Protein AF-A0A257T9Y5-F1 (afdb_monomer_lite)

Foldseek 3Di:
DCQVQANFAADQQAQDHQLLQLLLVLLVVVVLPQPDDWDQLVSSLCSSCVAANVDHSVVNSLSLLLLCDLQQFVHRQKPKDAASAALLRGHGDPSRGITIGTDPQSCQQQPCVVVPQFDWDAGPVSPDIGTPGTNRPFSRCQQGHHWGDGVPDIAGHAHFDRQLVVVLVVVCVVPVPDDVVNSCVSTVAHDGSQGFDWDDRPQRSCCSVPVDGDIDGHFDWDWDADPPRDIDIWGQGHDRPDNQNVVQVVVVVCVVVVVDPDDPDDDFPADPVRSGTD

pLDDT: mean 96.1, std 4.51, range [61.78, 98.81]

Structure (mmCIF, N/CA/C/O backbone):
data_AF-A0A257T9Y5-F1
#
_entry.id   AF-A0A257T9Y5-F1
#
loop_
_atom_site.group_PDB
_atom_site.id
_atom_site.type_symbol
_atom_site.label_atom_id
_atom_site.label_alt_id
_atom_site.label_comp_id
_atom_site.label_asym_id
_atom_site.label_entity_id
_atom_site.label_seq_id
_atom_site.pdbx_PDB_ins_code
_atom_site.Cartn_x
_atom_site.Cartn_y
_atom_site.Cartn_z
_atom_site.occupancy
_atom_site.B_iso_or_equiv
_atom_site.auth_seq_id
_atom_site.auth_comp_id
_atom_site.auth_asym_id
_atom_site.auth_atom_id
_atom_site.pdbx_PDB_model_num
ATOM 1 N N . MET A 1 1 ? -0.692 17.121 -18.975 1.00 61.78 1 MET A N 1
ATOM 2 C CA . MET A 1 1 ? -0.422 15.731 -19.411 1.00 61.78 1 MET A CA 1
ATOM 3 C C . MET A 1 1 ? 0.541 14.995 -18.468 1.00 61.78 1 MET A C 1
ATOM 5 O O . MET A 1 1 ? 0.145 13.967 -17.940 1.00 61.78 1 MET A O 1
ATOM 9 N N . SER A 1 2 ?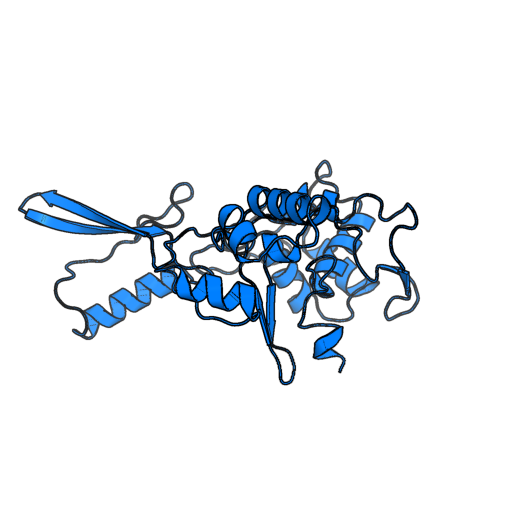 1.728 15.544 -18.158 1.00 72.88 2 SER A N 1
ATOM 10 C CA . SER A 1 2 ? 2.752 14.907 -17.290 1.00 72.88 2 SER A CA 1
ATOM 11 C C . SER A 1 2 ? 2.244 14.372 -15.934 1.00 72.88 2 SER A C 1
ATOM 13 O O . SER A 1 2 ? 2.574 13.254 -15.556 1.00 72.88 2 SER A O 1
ATOM 15 N N . VAL A 1 3 ? 1.380 15.104 -15.217 1.00 66.31 3 VAL A N 1
ATOM 16 C CA . VAL A 1 3 ? 0.854 14.638 -13.914 1.00 66.31 3 VAL A CA 1
ATOM 17 C C . VAL A 1 3 ? -0.019 13.381 -14.042 1.00 66.31 3 VAL A C 1
ATOM 19 O O . VAL A 1 3 ? 0.001 12.538 -13.149 1.00 66.31 3 VAL A O 1
ATOM 22 N N . ILE A 1 4 ? -0.768 13.248 -15.140 1.00 68.81 4 ILE A N 1
ATOM 23 C CA . ILE A 1 4 ?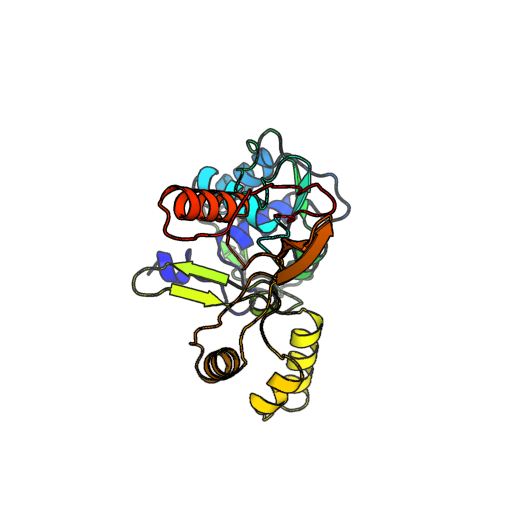 -1.684 12.123 -15.375 1.00 68.81 4 ILE A CA 1
ATOM 24 C C . ILE A 1 4 ? -0.879 10.858 -15.690 1.00 68.81 4 ILE A C 1
ATOM 26 O O . ILE A 1 4 ? -1.054 9.851 -15.016 1.00 68.81 4 ILE A O 1
ATOM 30 N N . VAL A 1 5 ? 0.033 10.937 -16.662 1.00 72.38 5 VAL A N 1
ATOM 31 C CA . VAL A 1 5 ? 0.747 9.766 -17.204 1.00 72.38 5 VAL A CA 1
ATOM 32 C C . VAL A 1 5 ? 1.977 9.392 -16.372 1.00 72.38 5 VAL A C 1
ATOM 34 O O . VAL A 1 5 ? 2.311 8.222 -16.249 1.00 72.38 5 VAL A O 1
ATOM 37 N N . SER A 1 6 ? 2.653 10.373 -15.771 1.00 76.56 6 SER A N 1
ATOM 38 C CA . SER A 1 6 ? 4.005 10.181 -15.224 1.00 76.56 6 SER A CA 1
ATOM 39 C C . SER A 1 6 ? 4.118 10.487 -13.728 1.00 76.56 6 SER A C 1
ATOM 41 O O . SER A 1 6 ? 5.228 10.632 -13.214 1.00 76.56 6 SER A O 1
ATOM 43 N N . ARG A 1 7 ? 2.998 10.600 -12.998 1.00 86.00 7 ARG A N 1
ATOM 44 C CA . ARG A 1 7 ? 3.046 10.873 -11.550 1.00 86.00 7 ARG A CA 1
ATOM 45 C C . ARG A 1 7 ? 1.908 10.257 -10.747 1.00 86.00 7 ARG A C 1
ATOM 47 O O . ARG A 1 7 ? 2.167 9.520 -9.802 1.00 86.00 7 ARG A O 1
ATOM 54 N N . ALA A 1 8 ? 0.666 10.637 -11.040 1.00 86.38 8 ALA A N 1
ATOM 55 C CA . ALA A 1 8 ? -0.428 10.475 -10.088 1.00 86.38 8 ALA A CA 1
ATOM 56 C C . ALA A 1 8 ? -1.164 9.136 -10.191 1.00 86.38 8 ALA A C 1
ATOM 58 O O . ALA A 1 8 ? -1.689 8.682 -9.171 1.00 86.38 8 ALA A O 1
ATOM 59 N N . LEU A 1 9 ? -1.205 8.523 -11.374 1.00 95.25 9 LEU A N 1
ATOM 60 C CA . LEU A 1 9 ? -1.959 7.300 -11.647 1.00 95.25 9 LEU A CA 1
ATOM 61 C C . LEU A 1 9 ? -1.019 6.087 -11.773 1.00 95.25 9 LEU A C 1
ATOM 63 O O . LEU A 1 9 ? 0.116 6.258 -12.223 1.00 95.25 9 LEU A O 1
ATOM 67 N N . PRO A 1 10 ? -1.449 4.893 -11.329 1.00 97.12 10 PRO A N 1
ATOM 68 C CA . PRO A 1 10 ? -0.704 3.655 -11.543 1.00 97.12 10 PRO A CA 1
ATOM 69 C C . PRO A 1 10 ? -0.817 3.184 -13.002 1.00 97.12 10 PRO A C 1
ATOM 71 O O . PRO A 1 10 ? -1.792 3.508 -13.682 1.00 97.12 10 PRO A O 1
ATOM 74 N N . ASP A 1 11 ? 0.142 2.377 -13.456 1.00 97.88 11 ASP A N 1
ATOM 75 C CA . ASP A 1 11 ? -0.018 1.577 -14.677 1.00 97.88 11 ASP A CA 1
ATOM 76 C C . ASP A 1 11 ? -0.887 0.344 -14.380 1.00 97.88 11 ASP A C 1
ATOM 78 O O . ASP A 1 11 ? -0.806 -0.229 -13.294 1.00 97.88 11 ASP A O 1
ATOM 82 N N . VAL A 1 12 ? -1.736 -0.067 -15.325 1.00 98.00 12 VAL A N 1
ATOM 83 C CA . VAL A 1 12 ? -2.646 -1.207 -15.131 1.00 98.00 12 VAL A CA 1
ATOM 84 C C . VAL A 1 12 ? -1.910 -2.544 -15.013 1.00 98.00 12 VAL A C 1
ATOM 86 O O . VAL A 1 12 ? -2.385 -3.445 -14.328 1.00 98.00 12 VAL A O 1
ATOM 89 N N . ARG A 1 13 ? -0.745 -2.656 -15.657 1.00 98.12 13 ARG A N 1
ATOM 90 C CA . ARG A 1 13 ? 0.009 -3.906 -15.805 1.00 98.12 13 ARG A CA 1
ATOM 91 C C . ARG A 1 13 ? 0.760 -4.291 -14.534 1.00 98.12 13 ARG A C 1
ATOM 93 O O . ARG A 1 13 ? 0.725 -5.449 -14.144 1.00 98.12 13 ARG A O 1
ATOM 100 N N . ASP A 1 14 ? 1.397 -3.323 -13.872 1.00 98.25 14 ASP A N 1
ATOM 101 C CA . ASP A 1 14 ? 2.161 -3.560 -12.636 1.00 98.25 14 ASP A CA 1
ATOM 102 C C . ASP A 1 14 ? 1.558 -2.900 -11.390 1.00 98.25 14 ASP A C 1
ATOM 104 O O . ASP A 1 14 ? 2.013 -3.137 -10.272 1.00 98.25 14 ASP A O 1
ATOM 108 N N . GLY A 1 15 ? 0.531 -2.062 -11.540 1.00 97.94 15 GLY A N 1
ATOM 109 C CA . GLY A 1 15 ? -0.111 -1.364 -10.431 1.00 97.94 15 GLY A CA 1
ATOM 110 C C . GLY A 1 15 ? 0.733 -0.272 -9.775 1.00 97.94 15 GLY A C 1
ATOM 111 O O . GLY A 1 15 ? 0.369 0.206 -8.699 1.00 97.94 15 GLY A O 1
ATOM 112 N N . LEU A 1 16 ? 1.851 0.141 -10.380 1.00 98.31 16 LEU A N 1
ATOM 113 C CA . LEU A 1 16 ? 2.785 1.094 -9.784 1.00 98.31 16 LEU A CA 1
ATOM 114 C C . LEU A 1 16 ? 2.716 2.469 -10.440 1.00 98.31 16 LEU A C 1
ATOM 116 O O . LEU A 1 16 ? 2.598 2.631 -11.657 1.00 98.31 16 LEU A O 1
ATOM 120 N N . LYS A 1 17 ? 2.879 3.495 -9.606 1.00 97.62 17 LYS A N 1
ATOM 121 C CA . LYS A 1 17 ? 3.232 4.842 -10.059 1.00 97.62 17 LYS A CA 1
ATOM 122 C C . LYS A 1 17 ? 4.732 4.923 -10.356 1.00 97.62 17 LYS A C 1
ATOM 124 O O . LYS A 1 17 ? 5.508 4.173 -9.756 1.00 97.62 17 LYS A O 1
ATOM 129 N N . PRO A 1 18 ? 5.188 5.903 -11.157 1.00 96.50 18 PRO A N 1
ATOM 130 C CA . PRO A 1 18 ? 6.606 6.029 -11.493 1.00 96.50 18 PRO A CA 1
ATOM 131 C C . PRO A 1 18 ? 7.544 6.142 -10.288 1.00 96.50 18 PRO A C 1
ATOM 133 O O . PRO A 1 18 ? 8.612 5.545 -10.306 1.00 96.50 18 PRO A O 1
ATOM 136 N N . SER A 1 19 ? 7.163 6.845 -9.213 1.00 96.69 19 SER A N 1
ATOM 137 C CA . SER A 1 19 ? 8.007 6.918 -8.009 1.00 96.69 19 SER A CA 1
ATOM 138 C C . SER A 1 19 ? 8.182 5.553 -7.338 1.00 96.69 19 SER A C 1
ATOM 140 O O . SER A 1 19 ? 9.293 5.207 -6.957 1.00 96.69 19 SER A O 1
ATOM 142 N N . GLN A 1 20 ? 7.115 4.757 -7.237 1.00 98.44 20 GLN A N 1
ATOM 143 C CA . GLN A 1 20 ? 7.158 3.423 -6.633 1.00 98.44 20 GLN A CA 1
ATOM 144 C C . GLN A 1 20 ? 8.005 2.466 -7.478 1.00 98.44 20 GLN A C 1
ATOM 146 O O . GLN A 1 20 ? 8.877 1.788 -6.940 1.00 98.44 20 GLN A O 1
ATOM 151 N N . ARG A 1 21 ? 7.803 2.469 -8.804 1.00 98.44 21 ARG A N 1
ATOM 152 C CA . ARG A 1 21 ? 8.585 1.657 -9.748 1.00 98.44 21 ARG A CA 1
ATOM 153 C C . ARG A 1 21 ? 10.074 1.973 -9.661 1.00 98.44 21 ARG A C 1
ATOM 155 O O . ARG A 1 21 ? 10.884 1.074 -9.479 1.00 98.44 21 ARG A O 1
ATOM 162 N N . ARG A 1 22 ? 10.431 3.257 -9.716 1.00 98.25 22 ARG A N 1
ATOM 163 C CA . ARG A 1 22 ? 11.828 3.714 -9.674 1.00 98.25 22 ARG A CA 1
ATOM 164 C C . ARG A 1 22 ? 12.524 3.405 -8.351 1.00 98.25 22 ARG A C 1
ATOM 166 O O . ARG A 1 22 ? 13.710 3.102 -8.369 1.00 98.25 22 ARG A O 1
ATOM 173 N N . ILE A 1 23 ? 11.800 3.426 -7.226 1.00 98.69 23 ILE A N 1
ATOM 174 C CA . ILE A 1 23 ? 12.339 2.961 -5.937 1.00 98.69 23 ILE A CA 1
ATOM 175 C C . ILE A 1 23 ? 12.734 1.485 -6.035 1.00 98.69 23 ILE A C 1
ATOM 177 O O . ILE A 1 23 ? 13.852 1.136 -5.669 1.00 98.69 23 ILE A O 1
ATOM 181 N N . LEU A 1 24 ? 11.858 0.620 -6.559 1.00 98.62 24 LEU A N 1
ATOM 182 C CA . LEU A 1 24 ? 12.166 -0.809 -6.698 1.00 98.62 24 LEU A CA 1
ATOM 183 C C . LEU A 1 24 ? 13.324 -1.062 -7.673 1.00 98.62 24 LEU A C 1
ATOM 185 O O . LEU A 1 24 ? 14.193 -1.877 -7.376 1.00 98.62 24 LEU A O 1
ATOM 189 N N . VAL A 1 25 ? 13.392 -0.318 -8.782 1.00 98.06 25 VAL A N 1
ATOM 190 C CA . VAL A 1 25 ? 14.512 -0.385 -9.738 1.00 98.06 25 VAL A CA 1
ATOM 191 C C . VAL A 1 25 ? 15.831 0.018 -9.073 1.00 98.06 25 VAL A C 1
ATOM 193 O O . VAL A 1 25 ? 16.796 -0.740 -9.130 1.00 98.06 25 VAL A O 1
ATOM 196 N N . ALA A 1 26 ? 15.867 1.144 -8.354 1.00 98.19 26 ALA A N 1
ATOM 197 C CA . ALA A 1 26 ? 17.061 1.571 -7.624 1.00 98.19 26 ALA A CA 1
ATOM 198 C C . ALA A 1 26 ? 17.494 0.539 -6.569 1.00 98.19 26 ALA A C 1
ATOM 200 O O . ALA A 1 26 ? 18.681 0.264 -6.403 1.00 98.19 26 ALA A O 1
ATOM 201 N N . MET A 1 27 ? 16.537 -0.070 -5.865 1.00 98.56 27 MET A N 1
ATOM 202 C CA . MET A 1 27 ? 16.823 -1.128 -4.892 1.00 98.56 27 MET A CA 1
ATOM 203 C C . MET A 1 27 ? 17.347 -2.409 -5.549 1.00 98.56 27 MET A C 1
ATOM 205 O O . MET A 1 27 ? 18.211 -3.075 -4.975 1.00 98.56 27 MET A O 1
ATOM 209 N N . ASN A 1 28 ? 16.864 -2.741 -6.744 1.00 97.12 28 ASN A N 1
ATOM 210 C CA . ASN A 1 28 ? 17.355 -3.861 -7.535 1.00 97.12 28 ASN A CA 1
ATOM 211 C C . ASN A 1 28 ? 18.795 -3.635 -8.020 1.00 97.12 28 ASN A C 1
ATOM 213 O O . ASN A 1 28 ? 19.619 -4.537 -7.888 1.00 97.12 28 ASN A O 1
ATOM 217 N N . ASP A 1 29 ? 19.140 -2.431 -8.480 1.00 96.56 29 ASP A N 1
ATOM 218 C CA . ASP A 1 29 ? 20.522 -2.096 -8.868 1.00 96.56 29 ASP A CA 1
ATOM 219 C C . ASP A 1 29 ? 21.493 -2.140 -7.687 1.00 96.56 29 ASP A C 1
ATOM 221 O O . ASP A 1 29 ? 22.662 -2.498 -7.828 1.00 96.56 29 ASP A O 1
ATOM 225 N N . LEU A 1 30 ? 20.991 -1.810 -6.496 1.00 97.62 30 LEU A N 1
ATOM 226 C CA . LEU A 1 30 ? 21.708 -1.949 -5.233 1.00 97.62 30 LEU A CA 1
ATOM 227 C C . LEU A 1 30 ? 21.787 -3.397 -4.726 1.00 97.62 30 LEU A C 1
ATOM 229 O O . LEU A 1 30 ? 22.356 -3.631 -3.660 1.00 97.62 30 LEU A O 1
ATOM 233 N N . ASN A 1 31 ? 21.245 -4.365 -5.470 1.00 97.44 31 ASN A N 1
ATOM 234 C CA . ASN A 1 31 ? 21.171 -5.781 -5.109 1.00 97.44 31 ASN A CA 1
ATOM 235 C C . ASN A 1 31 ? 20.493 -6.029 -3.748 1.00 97.44 31 ASN A C 1
ATOM 237 O O . ASN A 1 31 ? 20.840 -6.966 -3.027 1.00 97.44 31 ASN A O 1
ATOM 241 N N . LEU A 1 32 ? 19.495 -5.212 -3.39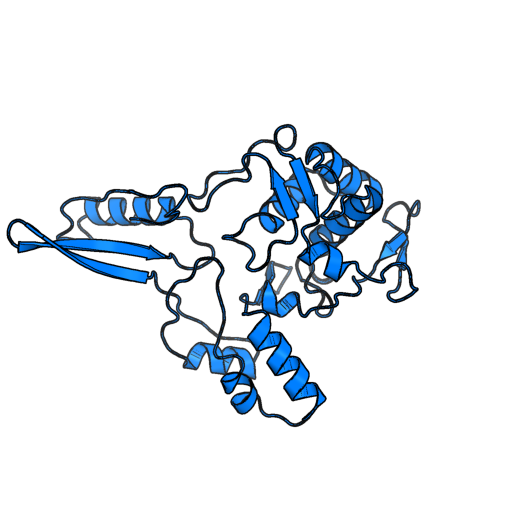3 1.00 98.06 32 LEU A N 1
ATOM 242 C CA . LEU A 1 32 ? 18.756 -5.307 -2.128 1.00 98.06 32 LEU A CA 1
ATOM 243 C C . LEU A 1 32 ? 17.655 -6.367 -2.189 1.00 98.06 32 LEU A C 1
ATOM 245 O O . LEU A 1 32 ? 16.487 -6.089 -1.912 1.00 98.06 32 LEU A O 1
ATOM 249 N N . THR A 1 33 ? 18.032 -7.582 -2.576 1.00 96.94 33 THR A N 1
ATOM 250 C CA . THR A 1 33 ? 17.141 -8.746 -2.615 1.00 96.94 33 THR A CA 1
ATOM 251 C C . THR A 1 33 ? 16.609 -9.088 -1.214 1.00 96.94 33 THR A C 1
ATOM 253 O O . THR A 1 33 ? 17.176 -8.644 -0.209 1.00 96.94 33 THR A O 1
ATOM 256 N N . PRO A 1 34 ? 15.562 -9.927 -1.097 1.00 97.62 34 PRO A N 1
ATOM 257 C CA . PRO A 1 34 ? 15.032 -10.336 0.207 1.00 97.62 34 PRO A CA 1
ATOM 258 C C . PRO A 1 34 ? 16.055 -11.027 1.121 1.00 97.62 34 PRO A C 1
ATOM 260 O O . PRO A 1 34 ? 15.875 -11.034 2.334 1.00 97.62 34 PRO A O 1
ATOM 263 N N . GLY A 1 35 ? 17.124 -11.606 0.562 1.00 95.44 35 GLY A N 1
ATOM 264 C CA . GLY A 1 35 ? 18.217 -12.216 1.326 1.00 95.44 35 GLY A CA 1
ATOM 265 C C . GLY A 1 35 ? 19.336 -11.245 1.719 1.00 95.44 35 GLY A C 1
ATOM 266 O O . GLY A 1 35 ? 20.114 -11.552 2.618 1.00 95.44 35 GLY A O 1
ATOM 267 N N . ALA A 1 36 ? 19.423 -10.073 1.084 1.00 97.50 36 ALA A N 1
ATOM 268 C CA . ALA A 1 36 ? 20.493 -9.104 1.314 1.00 97.50 36 ALA A CA 1
ATOM 269 C C . ALA A 1 36 ? 20.356 -8.386 2.666 1.00 97.50 36 ALA A C 1
ATOM 271 O O . ALA A 1 36 ? 19.273 -8.316 3.250 1.00 97.50 36 ALA A O 1
ATOM 272 N N . GLY A 1 37 ? 21.449 -7.803 3.162 1.00 98.12 37 GLY A N 1
ATOM 273 C CA . GLY A 1 37 ? 21.387 -6.881 4.297 1.00 98.12 37 GLY A CA 1
ATOM 274 C C . GLY A 1 37 ? 20.543 -5.649 3.960 1.00 98.12 37 GLY A C 1
ATOM 275 O O . GLY A 1 37 ? 20.554 -5.169 2.825 1.00 98.12 37 GLY A O 1
ATOM 276 N N . ARG A 1 38 ? 19.807 -5.121 4.943 1.00 98.38 38 ARG A N 1
ATOM 277 C CA . ARG A 1 38 ? 19.119 -3.836 4.776 1.00 98.38 38 ARG A CA 1
ATOM 278 C C . ARG A 1 38 ? 20.150 -2.713 4.699 1.00 98.38 38 ARG A C 1
ATOM 280 O O . ARG A 1 38 ? 21.193 -2.772 5.345 1.00 98.38 38 ARG A O 1
ATOM 287 N N . VAL A 1 39 ? 19.847 -1.678 3.925 1.00 98.50 39 VAL A N 1
ATOM 288 C CA . VAL A 1 39 ? 20.702 -0.489 3.803 1.00 98.50 39 VAL A CA 1
ATOM 289 C C . VAL A 1 39 ? 19.929 0.763 4.172 1.00 98.50 39 VAL A C 1
ATOM 291 O O . VAL A 1 39 ? 18.698 0.776 4.159 1.00 98.50 39 VAL A O 1
ATOM 294 N N . LYS A 1 40 ? 20.652 1.840 4.492 1.00 98.62 40 LYS A N 1
ATOM 295 C CA . LYS A 1 40 ? 20.051 3.118 4.886 1.00 98.62 40 LYS A CA 1
ATOM 296 C C . LYS A 1 40 ? 19.063 3.614 3.833 1.00 98.62 40 LYS A C 1
ATOM 298 O O . LYS A 1 40 ? 19.406 3.723 2.655 1.00 98.62 40 LYS A O 1
ATOM 303 N N . CYS A 1 41 ? 17.873 4.018 4.276 1.00 98.69 41 CYS A N 1
ATOM 304 C CA . CYS A 1 41 ? 16.861 4.608 3.399 1.00 98.69 41 CYS A CA 1
ATOM 305 C C . CYS A 1 41 ? 17.358 5.898 2.733 1.00 98.69 41 CYS A C 1
ATOM 307 O O . CYS A 1 41 ? 16.920 6.210 1.628 1.00 98.69 41 CYS A O 1
ATOM 309 N N . ALA A 1 42 ? 18.301 6.609 3.363 1.00 98.62 42 ALA A N 1
ATOM 310 C CA . ALA A 1 42 ? 19.009 7.737 2.758 1.00 98.62 42 ALA A CA 1
ATOM 311 C C . ALA A 1 42 ? 19.724 7.348 1.455 1.00 98.62 42 ALA A C 1
ATOM 313 O O . ALA A 1 42 ? 19.594 8.045 0.457 1.00 98.62 42 ALA A O 1
ATOM 314 N N . LYS A 1 43 ? 20.413 6.199 1.434 1.00 98.44 43 LYS A N 1
ATOM 315 C CA . LYS A 1 43 ? 21.091 5.708 0.229 1.00 98.44 43 LYS A CA 1
ATOM 316 C C . LYS A 1 43 ? 20.088 5.352 -0.866 1.00 98.44 43 LYS A C 1
ATOM 318 O O . LYS A 1 43 ? 20.254 5.781 -1.998 1.00 98.44 43 LYS A O 1
ATOM 323 N N . ILE A 1 44 ? 19.032 4.615 -0.518 1.00 98.62 44 ILE A N 1
ATOM 324 C CA . ILE A 1 44 ? 17.992 4.214 -1.480 1.00 98.62 44 ILE A CA 1
ATOM 325 C C . ILE A 1 44 ? 17.307 5.449 -2.078 1.00 98.62 44 ILE A C 1
ATOM 327 O O . ILE A 1 44 ? 17.104 5.522 -3.288 1.00 98.62 44 ILE A O 1
ATOM 331 N N . SER A 1 45 ? 16.972 6.430 -1.236 1.00 98.50 45 SER A N 1
ATOM 332 C CA . SER A 1 45 ? 16.299 7.655 -1.674 1.00 98.50 45 SER A CA 1
ATOM 333 C C . SER A 1 45 ? 17.204 8.499 -2.569 1.00 98.50 45 SER A C 1
ATOM 335 O O . SER A 1 45 ? 16.762 8.907 -3.640 1.00 98.50 45 SER A O 1
ATOM 337 N N . GLY A 1 46 ? 18.471 8.677 -2.183 1.00 98.25 46 GLY A N 1
ATOM 338 C CA . GLY A 1 46 ? 19.461 9.405 -2.973 1.00 98.25 46 GLY A CA 1
ATOM 339 C C . GLY A 1 46 ? 19.734 8.751 -4.327 1.00 98.25 46 GLY A C 1
ATOM 340 O O . GLY A 1 46 ? 19.692 9.432 -5.347 1.00 98.25 46 GLY A O 1
ATOM 341 N N . ASP A 1 47 ? 19.913 7.426 -4.368 1.00 97.94 47 ASP A N 1
ATOM 342 C CA . ASP A 1 47 ? 20.142 6.700 -5.624 1.00 97.94 47 ASP A CA 1
ATOM 343 C C . ASP A 1 47 ? 18.891 6.698 -6.517 1.00 97.94 47 ASP A C 1
ATOM 345 O O . ASP A 1 47 ? 19.008 6.808 -7.736 1.00 97.94 47 ASP A O 1
ATOM 349 N N . THR A 1 48 ? 17.686 6.647 -5.940 1.00 98.25 48 THR A N 1
ATOM 350 C CA . THR A 1 48 ? 16.440 6.800 -6.709 1.00 98.25 48 THR A CA 1
ATOM 351 C C . THR A 1 48 ? 16.346 8.198 -7.315 1.00 98.25 48 THR A C 1
ATOM 353 O O . THR A 1 48 ? 16.064 8.337 -8.507 1.00 98.25 48 THR A O 1
ATOM 356 N N . SER A 1 49 ? 16.585 9.239 -6.512 1.00 96.94 49 SER A N 1
ATOM 357 C CA . SER A 1 49 ? 16.491 10.626 -6.966 1.00 96.94 49 SER A CA 1
ATOM 358 C C . SER A 1 49 ? 17.557 10.966 -8.009 1.00 96.94 49 SER A C 1
ATOM 360 O O . SER A 1 49 ? 17.247 11.578 -9.026 1.00 96.94 49 SER A O 1
ATOM 362 N N . GLY A 1 50 ? 18.799 10.542 -7.776 1.00 96.19 50 GLY A N 1
ATOM 363 C CA . GLY A 1 50 ? 19.940 10.866 -8.627 1.00 96.19 50 GLY A CA 1
ATOM 364 C C . GLY A 1 50 ? 20.010 10.083 -9.936 1.00 96.19 50 GLY A C 1
ATOM 365 O O . GLY A 1 50 ? 20.625 10.571 -10.875 1.00 96.19 50 GLY A O 1
ATOM 366 N N . ASN A 1 51 ? 19.407 8.889 -10.013 1.00 97.25 51 ASN A N 1
ATOM 367 C CA . ASN A 1 51 ? 19.480 8.050 -11.216 1.00 97.25 51 ASN A CA 1
ATOM 368 C C . ASN A 1 51 ? 18.164 7.986 -12.004 1.00 97.25 51 ASN A C 1
ATOM 370 O O . ASN A 1 51 ? 18.201 7.809 -13.215 1.00 97.25 51 ASN A O 1
ATOM 374 N N . TYR A 1 52 ? 17.005 8.100 -11.342 1.00 97.19 52 TYR A N 1
ATOM 375 C CA . TYR A 1 52 ? 15.717 7.741 -11.954 1.00 97.19 52 TYR A CA 1
ATOM 376 C C . TYR A 1 52 ? 14.627 8.802 -11.787 1.00 97.19 52 TYR A C 1
ATOM 378 O O . TYR A 1 52 ? 13.764 8.973 -12.650 1.00 97.19 52 TYR A O 1
ATOM 386 N N . HIS A 1 53 ? 14.599 9.519 -10.665 1.00 96.38 53 HIS A N 1
ATOM 387 C CA . HIS A 1 53 ? 13.464 10.361 -10.307 1.00 96.38 53 HIS A CA 1
ATOM 388 C C . HIS A 1 53 ? 13.908 11.792 -9.978 1.00 96.38 53 HIS A C 1
ATOM 390 O O . HIS A 1 53 ? 14.281 12.040 -8.837 1.00 96.38 53 HIS A O 1
ATOM 396 N N . PRO A 1 54 ? 13.799 12.762 -10.911 1.00 94.00 54 PRO A N 1
ATOM 397 C CA . PRO A 1 54 ? 14.334 14.122 -10.753 1.00 94.00 54 PRO A CA 1
ATOM 398 C C . PRO A 1 54 ? 13.472 15.003 -9.821 1.00 94.00 54 PRO A C 1
ATOM 400 O O . PRO A 1 54 ? 13.115 16.142 -10.130 1.00 94.00 54 PRO A O 1
ATOM 403 N N . HIS A 1 55 ? 13.083 14.458 -8.669 1.00 91.75 55 HIS A N 1
ATOM 404 C CA . HIS A 1 55 ? 12.398 15.119 -7.568 1.00 91.75 55 HIS A CA 1
ATOM 405 C C . HIS A 1 55 ? 13.105 14.763 -6.254 1.00 91.75 55 HIS A C 1
ATOM 407 O O . HIS A 1 55 ? 13.772 13.732 -6.143 1.00 91.75 55 HIS A O 1
ATOM 413 N N . GLY A 1 56 ? 12.969 15.635 -5.256 1.00 88.69 56 GLY A N 1
ATOM 414 C CA . GLY A 1 56 ? 13.691 15.501 -3.996 1.00 88.69 56 GLY A CA 1
ATOM 415 C C . GLY A 1 56 ? 13.323 14.249 -3.197 1.00 88.69 56 GLY A C 1
ATOM 416 O O . GLY A 1 56 ? 12.217 13.707 -3.293 1.00 88.69 56 GLY A O 1
ATOM 417 N N . GLU A 1 57 ? 14.241 13.851 -2.320 1.00 92.25 57 GLU A N 1
ATOM 418 C CA . GLU A 1 57 ? 14.073 12.737 -1.377 1.00 92.25 57 GLU A CA 1
ATOM 419 C C . GLU A 1 57 ? 12.860 12.927 -0.451 1.00 92.25 57 GLU A C 1
ATOM 421 O O . GLU A 1 57 ? 12.297 11.955 0.049 1.00 92.25 57 GLU A O 1
ATOM 426 N N . SER A 1 58 ? 12.395 14.171 -0.287 1.00 93.00 58 SER A N 1
ATOM 427 C CA . SER A 1 58 ? 11.156 14.522 0.414 1.00 93.00 58 SER A CA 1
ATOM 428 C C . SER A 1 58 ? 9.897 13.895 -0.197 1.00 93.00 58 SER A C 1
ATOM 430 O O . SER A 1 58 ? 8.886 13.801 0.490 1.00 93.00 58 SER A O 1
ATOM 432 N N . VAL A 1 59 ? 9.945 13.438 -1.454 1.00 94.12 59 VAL A N 1
ATOM 433 C CA . VAL A 1 59 ? 8.868 12.672 -2.107 1.00 94.12 59 VAL A CA 1
ATOM 434 C C . VAL A 1 59 ? 9.185 11.175 -2.125 1.00 94.12 59 VAL A C 1
ATOM 436 O O . VAL A 1 59 ? 8.294 10.345 -1.919 1.00 94.12 59 VAL A O 1
ATOM 439 N N . ILE A 1 60 ? 10.453 10.818 -2.340 1.00 98.06 60 ILE A N 1
ATOM 440 C CA . ILE A 1 60 ? 10.890 9.422 -2.441 1.00 98.06 60 ILE A CA 1
ATOM 441 C C . ILE A 1 60 ? 10.780 8.700 -1.102 1.00 98.06 60 ILE A C 1
ATOM 443 O O . ILE A 1 60 ? 10.151 7.644 -1.033 1.00 98.06 60 ILE A O 1
ATOM 447 N N . TYR A 1 61 ? 11.323 9.275 -0.029 1.00 98.56 61 TYR A N 1
ATOM 448 C CA . TYR A 1 61 ? 11.350 8.611 1.268 1.00 98.56 61 TYR A CA 1
ATOM 449 C C . TYR A 1 61 ? 9.942 8.340 1.823 1.00 98.56 61 TYR A C 1
ATOM 451 O O . TYR A 1 61 ? 9.676 7.197 2.193 1.00 98.56 61 TYR A O 1
ATOM 459 N N . PRO A 1 62 ? 8.981 9.289 1.806 1.00 98.12 62 PRO A N 1
ATOM 460 C CA . PRO A 1 62 ? 7.605 8.978 2.197 1.00 98.12 62 PRO A CA 1
ATOM 461 C C . PRO A 1 62 ? 6.940 7.918 1.312 1.00 98.12 62 PRO A C 1
ATOM 463 O O . PRO A 1 62 ? 6.150 7.119 1.812 1.00 98.12 62 PRO A O 1
ATOM 466 N N . THR A 1 63 ? 7.261 7.874 0.013 1.00 98.31 63 THR A N 1
ATOM 467 C CA . THR A 1 63 ? 6.756 6.827 -0.892 1.00 98.31 63 THR A CA 1
ATOM 468 C C . THR A 1 63 ? 7.290 5.452 -0.482 1.00 98.31 63 THR A C 1
ATOM 470 O O . THR A 1 63 ? 6.499 4.523 -0.313 1.00 98.31 63 THR A O 1
ATOM 473 N N . LEU A 1 64 ? 8.602 5.341 -0.245 1.00 98.69 64 LEU A N 1
ATOM 474 C CA . LEU A 1 64 ? 9.258 4.125 0.245 1.00 98.69 64 LEU A CA 1
ATOM 475 C C . LEU A 1 64 ? 8.655 3.682 1.581 1.00 98.69 64 LEU A C 1
ATOM 477 O O . LEU A 1 64 ? 8.293 2.519 1.741 1.00 98.69 64 LEU A O 1
ATOM 481 N N . VAL A 1 65 ? 8.485 4.617 2.521 1.00 98.69 65 VAL A N 1
ATOM 482 C CA . VAL A 1 65 ? 7.899 4.340 3.836 1.00 98.69 65 VAL A CA 1
ATOM 483 C C . VAL A 1 65 ? 6.499 3.747 3.698 1.00 98.69 65 VAL A C 1
ATOM 485 O O . VAL A 1 65 ? 6.214 2.727 4.320 1.00 98.69 65 VAL A O 1
ATOM 488 N N . ARG A 1 66 ? 5.638 4.323 2.850 1.00 98.06 66 ARG A N 1
ATOM 489 C CA . ARG A 1 66 ? 4.274 3.809 2.633 1.00 98.06 66 ARG A CA 1
ATOM 490 C C . ARG A 1 66 ? 4.251 2.396 2.055 1.00 98.06 66 ARG A C 1
ATOM 492 O O . ARG A 1 66 ? 3.368 1.626 2.412 1.00 98.06 66 ARG A O 1
ATOM 499 N N . MET A 1 67 ? 5.218 2.046 1.207 1.00 98.69 67 MET A N 1
ATOM 500 C CA . MET A 1 67 ? 5.363 0.692 0.654 1.00 98.69 67 MET A CA 1
ATOM 501 C C . MET A 1 67 ? 5.843 -0.344 1.688 1.00 98.69 67 MET A C 1
ATOM 503 O O . MET A 1 67 ? 5.799 -1.543 1.413 1.00 98.69 67 MET A O 1
ATOM 507 N N . ALA A 1 68 ? 6.295 0.108 2.862 1.00 98.62 68 ALA A N 1
ATOM 508 C CA . ALA A 1 68 ? 6.744 -0.727 3.974 1.00 98.62 68 ALA A CA 1
ATOM 509 C C . ALA A 1 68 ? 5.732 -0.816 5.132 1.00 98.62 68 ALA A C 1
ATOM 511 O O . ALA A 1 68 ? 6.004 -1.473 6.135 1.00 98.62 68 ALA A O 1
ATOM 512 N N . GLN A 1 69 ? 4.614 -0.090 5.054 1.00 98.19 69 GLN A N 1
ATOM 513 C CA . GLN A 1 69 ? 3.633 0.021 6.133 1.00 98.19 69 GLN A CA 1
ATOM 514 C C . GLN A 1 69 ? 2.481 -0.960 5.910 1.00 98.19 69 GLN A C 1
ATOM 516 O O . GLN A 1 69 ? 1.661 -0.785 5.009 1.00 98.19 69 GLN A O 1
ATOM 521 N N . GLU A 1 70 ? 2.399 -1.953 6.783 1.00 96.56 70 GLU A N 1
ATOM 522 C CA . GLU A 1 70 ? 1.436 -3.052 6.768 1.00 96.56 70 GLU A CA 1
ATOM 523 C C . GLU A 1 70 ? -0.020 -2.597 6.908 1.00 96.56 70 GLU A C 1
ATOM 525 O O . GLU A 1 70 ? -0.898 -3.270 6.396 1.00 96.56 70 GLU A O 1
ATOM 530 N N . TRP A 1 71 ? -0.292 -1.431 7.508 1.00 96.94 71 TRP A N 1
ATOM 531 C CA . TRP A 1 71 ? -1.637 -0.833 7.561 1.00 96.94 71 TRP A CA 1
ATOM 532 C C . TRP A 1 71 ? -1.990 0.004 6.320 1.00 96.94 71 TRP A C 1
ATOM 534 O O . TRP A 1 71 ? -3.140 0.402 6.143 1.00 96.94 71 TRP A O 1
ATOM 544 N N . ASN A 1 72 ? -1.013 0.313 5.462 1.00 96.75 72 ASN A N 1
ATOM 545 C CA . ASN A 1 72 ? -1.223 1.077 4.229 1.00 96.75 72 ASN A CA 1
ATOM 546 C C . ASN A 1 72 ? -1.265 0.185 2.990 1.00 96.75 72 ASN A C 1
ATOM 548 O O . ASN A 1 72 ? -2.014 0.490 2.062 1.00 96.75 72 ASN A O 1
ATOM 552 N N . MET A 1 73 ? -0.468 -0.880 2.966 1.00 97.69 73 MET A N 1
ATOM 553 C CA . MET A 1 73 ? -0.295 -1.762 1.820 1.00 97.69 73 MET A CA 1
ATOM 554 C C . MET A 1 73 ? -0.554 -3.206 2.248 1.00 97.69 73 MET A C 1
ATOM 556 O O . MET A 1 73 ? 0.098 -3.699 3.165 1.00 97.69 73 MET A O 1
ATOM 560 N N . ARG A 1 74 ? -1.511 -3.870 1.587 1.00 98.06 74 ARG A N 1
ATOM 561 C CA . ARG A 1 74 ? -1.971 -5.220 1.948 1.00 98.06 74 ARG A CA 1
ATOM 562 C C . ARG A 1 74 ? -0.856 -6.264 1.861 1.00 98.06 74 ARG A C 1
ATOM 564 O O . ARG A 1 74 ? -0.791 -7.148 2.713 1.00 98.06 74 ARG A O 1
ATOM 571 N N . TYR A 1 75 ? 0.017 -6.115 0.867 1.00 98.12 75 TYR A N 1
ATOM 572 C CA . TYR A 1 75 ? 1.217 -6.913 0.648 1.00 98.12 75 TYR A CA 1
ATOM 573 C C . TYR A 1 75 ? 2.393 -5.960 0.441 1.00 98.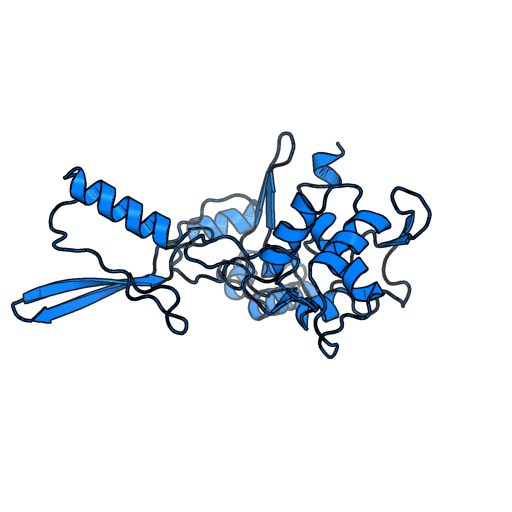12 75 TYR A C 1
ATOM 575 O O . TYR A 1 75 ? 2.595 -5.423 -0.652 1.00 98.12 75 TYR A O 1
ATOM 583 N N . THR A 1 76 ? 3.126 -5.691 1.523 1.00 98.44 76 THR A N 1
ATOM 584 C CA . THR A 1 76 ? 4.208 -4.703 1.534 1.00 98.44 76 THR A CA 1
ATOM 585 C C . THR A 1 76 ? 5.286 -5.056 0.520 1.00 98.44 76 THR A C 1
ATOM 587 O O . THR A 1 76 ? 5.712 -6.202 0.402 1.00 98.44 76 THR A O 1
ATOM 590 N N . LEU A 1 77 ? 5.748 -4.044 -0.213 1.00 98.69 77 LEU A N 1
ATOM 591 C CA . LEU A 1 77 ? 6.803 -4.196 -1.215 1.00 98.69 77 LEU A CA 1
ATOM 592 C C . LEU A 1 77 ? 8.191 -3.970 -0.603 1.00 98.69 77 LEU A C 1
ATOM 594 O O . LEU A 1 77 ? 9.188 -4.465 -1.125 1.00 98.69 77 LEU A O 1
ATOM 598 N N . ILE A 1 78 ? 8.264 -3.305 0.547 1.00 98.75 78 ILE A N 1
ATOM 599 C CA . ILE A 1 78 ? 9.513 -2.992 1.240 1.00 98.75 78 ILE A CA 1
ATOM 600 C C . ILE A 1 78 ? 9.566 -3.712 2.583 1.00 98.75 78 ILE A C 1
ATOM 602 O O . ILE A 1 78 ? 8.642 -3.623 3.389 1.00 98.75 78 ILE A O 1
ATOM 606 N N . ASP A 1 79 ? 10.686 -4.379 2.837 1.00 98.69 79 ASP A N 1
ATOM 607 C CA . ASP A 1 79 ? 11.035 -4.915 4.145 1.00 98.69 79 ASP A CA 1
ATOM 608 C C . ASP A 1 79 ? 11.861 -3.872 4.916 1.00 98.69 79 ASP A C 1
ATOM 610 O O . ASP A 1 79 ? 12.862 -3.357 4.409 1.00 98.69 79 ASP A O 1
ATOM 614 N N . LYS A 1 80 ? 11.420 -3.534 6.132 1.00 98.19 80 LYS A N 1
ATOM 615 C CA . LYS A 1 80 ? 11.871 -2.356 6.892 1.00 98.19 80 LYS A CA 1
ATOM 616 C C . LYS A 1 80 ? 12.581 -2.699 8.200 1.00 98.19 80 LYS A C 1
ATOM 618 O O . LYS A 1 80 ? 12.280 -3.696 8.849 1.00 98.19 80 LYS A O 1
ATOM 623 N N . GLN A 1 81 ? 13.462 -1.799 8.633 1.00 98.50 81 GLN A N 1
ATOM 624 C CA . GLN A 1 81 ? 14.065 -1.783 9.964 1.00 98.50 81 GLN A CA 1
ATOM 625 C C . GLN A 1 81 ? 14.171 -0.356 10.513 1.00 98.50 81 GLN A C 1
ATOM 627 O O . GLN A 1 81 ? 14.638 0.563 9.839 1.00 98.50 81 GLN A O 1
ATOM 632 N N . GLY A 1 82 ? 13.760 -0.185 11.770 1.00 98.00 82 GLY A N 1
ATOM 633 C CA . GLY A 1 82 ? 13.638 1.114 12.432 1.00 98.00 82 GLY A CA 1
ATOM 634 C C . GLY A 1 82 ? 12.197 1.632 12.444 1.00 98.00 82 GLY A C 1
ATOM 635 O O . GLY A 1 82 ? 11.257 0.918 12.098 1.00 98.00 82 GLY A O 1
ATOM 636 N N . ASN A 1 83 ? 12.013 2.885 12.862 1.00 98.19 83 ASN A N 1
ATOM 637 C CA . ASN A 1 83 ? 10.688 3.493 12.981 1.00 98.19 83 ASN A CA 1
ATOM 638 C C . ASN A 1 83 ? 10.188 4.028 11.625 1.00 98.19 83 ASN A C 1
ATOM 640 O O . ASN A 1 83 ? 10.635 5.078 11.162 1.00 98.19 83 ASN A O 1
ATOM 644 N N . PHE A 1 84 ? 9.225 3.327 11.026 1.00 98.44 84 PHE A N 1
ATOM 645 C CA . PHE A 1 84 ? 8.553 3.701 9.775 1.00 98.44 84 PHE A CA 1
ATOM 646 C C . PHE A 1 84 ? 7.187 4.369 10.011 1.00 98.44 84 PHE A C 1
ATOM 648 O O . PHE A 1 84 ? 6.358 4.408 9.109 1.00 98.44 84 PHE A O 1
ATOM 655 N N . GLY A 1 85 ? 6.941 4.903 11.204 1.00 97.25 85 GLY A N 1
ATOM 656 C CA . GLY A 1 85 ? 5.664 5.479 11.612 1.00 97.25 85 GLY A CA 1
ATOM 657 C C . GLY A 1 85 ? 4.746 4.434 12.233 1.00 97.25 85 GLY A C 1
ATOM 658 O O . GLY A 1 85 ? 5.168 3.308 12.504 1.00 97.25 85 GLY A O 1
ATOM 659 N N . SER A 1 86 ? 3.489 4.804 12.460 1.00 95.88 86 SER A N 1
ATOM 660 C CA . SER A 1 86 ? 2.498 3.914 13.075 1.00 95.88 86 SER A CA 1
ATOM 661 C C . SER A 1 86 ? 1.082 4.156 12.549 1.00 95.88 86 SER A C 1
ATOM 663 O O . SER A 1 86 ? 0.767 5.226 12.022 1.00 95.88 86 SER A O 1
ATOM 665 N N . ILE A 1 87 ? 0.196 3.175 12.756 1.00 96.12 87 ILE A N 1
ATOM 666 C CA . ILE A 1 87 ? -1.251 3.301 12.501 1.00 96.12 87 ILE A CA 1
ATOM 667 C C . ILE A 1 87 ? -1.914 4.410 13.344 1.00 96.12 87 ILE A C 1
ATOM 669 O O . ILE A 1 87 ? -2.981 4.916 13.000 1.00 96.12 87 ILE A O 1
ATOM 673 N N . ALA A 1 88 ? -1.248 4.842 14.418 1.00 95.31 88 ALA A N 1
ATOM 674 C CA . ALA A 1 88 ? -1.633 5.996 15.223 1.00 95.31 88 ALA A CA 1
ATOM 675 C C . ALA A 1 88 ? -1.558 7.323 14.445 1.00 95.31 88 ALA A C 1
ATOM 677 O O . ALA A 1 88 ? -2.130 8.318 14.868 1.00 95.31 88 ALA A O 1
ATOM 678 N N . GLY A 1 89 ? -0.889 7.341 13.287 1.00 94.12 89 GLY A N 1
ATOM 679 C CA . GLY A 1 89 ? -0.650 8.553 12.504 1.00 94.12 89 GLY A CA 1
ATOM 680 C C . GLY A 1 89 ? 0.684 9.227 12.823 1.00 94.12 89 GLY A C 1
ATOM 681 O O . GLY A 1 89 ? 0.931 10.334 12.347 1.00 94.12 89 GLY A O 1
ATOM 682 N N . LEU A 1 90 ? 1.565 8.569 13.587 1.00 95.69 90 LEU A N 1
ATOM 683 C CA . LEU A 1 90 ? 2.896 9.098 13.875 1.00 95.69 90 LEU A CA 1
ATOM 684 C C . LEU A 1 90 ? 3.809 8.979 12.644 1.00 95.69 90 LEU A C 1
ATOM 686 O O . LEU A 1 90 ? 3.792 7.948 11.958 1.00 95.69 90 LEU A O 1
ATOM 690 N N . PRO A 1 91 ? 4.629 10.007 12.358 1.00 97.00 91 PRO A N 1
ATOM 691 C CA . PRO A 1 91 ? 5.518 10.004 11.205 1.00 97.00 91 PRO A CA 1
ATOM 692 C C . PRO A 1 91 ? 6.679 9.009 11.378 1.00 97.00 91 PRO A C 1
ATOM 694 O O . PRO A 1 91 ? 7.042 8.656 12.504 1.00 97.00 91 PRO A O 1
ATOM 697 N N . PRO A 1 92 ? 7.309 8.574 10.272 1.00 98.00 92 PRO A N 1
ATOM 698 C CA . PRO A 1 92 ? 8.543 7.801 10.338 1.00 98.00 92 PRO A CA 1
ATOM 699 C C . PRO A 1 92 ? 9.690 8.630 10.924 1.00 98.00 92 PRO A C 1
ATOM 701 O O . PRO A 1 92 ? 9.717 9.859 10.821 1.00 98.00 92 PRO A O 1
ATOM 704 N N . ALA A 1 93 ? 10.701 7.948 11.461 1.00 98.50 93 ALA A N 1
ATOM 705 C CA . ALA A 1 93 ? 11.985 8.583 11.733 1.00 98.50 93 ALA A CA 1
ATOM 706 C C . ALA A 1 93 ? 12.628 9.076 10.424 1.00 98.50 93 ALA A C 1
ATOM 708 O O . ALA A 1 93 ? 12.275 8.641 9.327 1.00 98.50 93 ALA A O 1
ATOM 709 N N . ALA A 1 94 ? 13.604 9.979 10.520 1.00 98.44 94 ALA A N 1
ATOM 710 C CA . ALA A 1 94 ? 14.337 10.444 9.346 1.00 98.44 94 ALA A CA 1
ATOM 711 C C . ALA A 1 94 ? 15.089 9.292 8.650 1.00 98.44 94 ALA A C 1
ATOM 713 O O . ALA A 1 94 ? 15.620 8.404 9.316 1.00 98.44 94 ALA A O 1
ATOM 714 N N . MET A 1 95 ? 15.222 9.364 7.322 1.00 98.31 95 MET A N 1
ATOM 715 C CA . MET A 1 95 ? 15.800 8.310 6.465 1.00 98.31 95 MET A CA 1
ATOM 716 C C . MET A 1 95 ? 17.237 7.867 6.808 1.00 98.31 95 MET A C 1
ATOM 718 O O . MET A 1 95 ? 17.702 6.830 6.341 1.00 98.31 95 MET A O 1
ATOM 722 N N . ARG A 1 96 ? 17.957 8.648 7.624 1.00 97.81 96 ARG A N 1
ATOM 723 C CA . ARG A 1 96 ? 19.284 8.297 8.161 1.00 97.81 96 ARG A CA 1
ATOM 724 C C . ARG A 1 96 ? 19.236 7.250 9.284 1.00 97.81 96 ARG A C 1
ATOM 726 O O . ARG A 1 96 ? 20.242 6.602 9.558 1.00 97.81 96 ARG A O 1
ATOM 733 N N . TYR A 1 97 ? 18.085 7.091 9.936 1.00 98.38 97 TYR A N 1
ATOM 734 C CA . TYR A 1 97 ? 17.875 6.147 11.040 1.00 98.38 97 TYR A CA 1
ATOM 735 C C . TYR A 1 97 ? 17.151 4.872 10.616 1.00 98.38 97 TYR A C 1
ATOM 737 O O . TYR A 1 97 ? 17.117 3.914 11.381 1.00 98.38 97 TYR A O 1
ATOM 745 N N . THR A 1 98 ? 16.569 4.858 9.423 1.00 98.81 98 THR A N 1
ATOM 746 C CA . THR A 1 98 ? 15.799 3.732 8.905 1.00 98.81 98 THR A CA 1
ATOM 747 C C . THR A 1 98 ? 16.570 2.990 7.828 1.00 98.81 98 THR A C 1
ATOM 749 O O . THR A 1 98 ? 17.379 3.560 7.090 1.00 98.81 98 THR A O 1
ATOM 752 N N . GLU A 1 99 ? 16.313 1.694 7.736 1.00 98.81 99 GLU A N 1
ATOM 753 C CA . GLU A 1 99 ? 16.938 0.792 6.778 1.00 98.81 99 GLU A CA 1
ATOM 754 C C . GLU A 1 99 ? 15.879 -0.046 6.073 1.00 98.81 99 GLU A C 1
ATOM 756 O O . GLU A 1 99 ? 14.826 -0.339 6.643 1.00 98.81 99 GLU A O 1
ATOM 761 N N . ALA A 1 100 ? 16.151 -0.420 4.827 1.00 98.81 100 ALA A N 1
ATOM 762 C CA . ALA A 1 100 ? 15.223 -1.188 4.016 1.00 98.81 100 ALA A CA 1
ATOM 763 C C . ALA A 1 100 ? 15.930 -2.113 3.017 1.00 98.81 100 ALA A C 1
ATOM 765 O O . ALA A 1 100 ? 17.096 -1.912 2.667 1.00 98.81 100 ALA A O 1
ATOM 766 N N . ARG A 1 101 ? 15.183 -3.116 2.555 1.00 98.75 101 ARG A N 1
ATOM 767 C CA . ARG A 1 101 ? 15.468 -3.967 1.388 1.00 98.75 101 ARG A CA 1
ATOM 768 C C . ARG A 1 101 ? 14.153 -4.365 0.710 1.00 98.75 101 ARG A C 1
ATOM 770 O O . ARG A 1 101 ? 13.076 -4.041 1.216 1.00 98.75 101 ARG A O 1
ATOM 777 N N . MET A 1 102 ? 14.216 -5.028 -0.441 1.00 98.62 102 MET A N 1
ATOM 778 C CA . MET A 1 102 ? 13.006 -5.510 -1.105 1.00 98.62 102 MET A CA 1
ATOM 779 C C . MET A 1 102 ? 12.366 -6.637 -0.293 1.00 98.62 102 MET A C 1
ATOM 781 O O . MET A 1 102 ? 13.049 -7.514 0.235 1.00 98.62 102 MET A O 1
ATOM 785 N N . SER A 1 103 ? 11.039 -6.617 -0.206 1.00 98.50 103 SER A N 1
ATOM 786 C CA . SER A 1 103 ? 10.270 -7.769 0.269 1.00 98.50 103 SER A CA 1
ATOM 787 C C . SER A 1 103 ? 10.288 -8.908 -0.768 1.00 98.50 103 SER A C 1
ATOM 789 O O . SER A 1 103 ? 10.583 -8.666 -1.945 1.00 98.50 103 SER A O 1
ATOM 791 N N . PRO A 1 104 ? 9.886 -10.135 -0.389 1.00 97.88 104 PRO A N 1
ATOM 792 C CA . PRO A 1 104 ? 9.626 -11.204 -1.355 1.00 97.88 104 PRO A CA 1
ATOM 793 C C . PRO A 1 104 ? 8.616 -10.814 -2.449 1.00 97.88 104 PRO A C 1
ATOM 795 O O . PRO A 1 104 ? 8.812 -11.168 -3.607 1.00 97.88 104 PRO A O 1
ATOM 798 N N . PHE A 1 105 ? 7.586 -10.022 -2.121 1.00 97.88 105 PHE A N 1
ATOM 799 C CA . PHE A 1 105 ? 6.616 -9.529 -3.106 1.00 97.88 105 PHE A CA 1
ATOM 800 C C . PHE A 1 105 ? 7.251 -8.587 -4.129 1.00 97.88 105 PHE A C 1
ATOM 802 O O . PHE A 1 105 ? 7.025 -8.736 -5.325 1.00 97.88 105 PHE A O 1
ATOM 809 N N . ALA A 1 106 ? 8.098 -7.656 -3.693 1.00 98.12 106 ALA A N 1
ATOM 810 C CA . ALA A 1 106 ? 8.816 -6.792 -4.629 1.00 98.12 106 ALA A CA 1
ATOM 811 C C . ALA A 1 106 ? 9.775 -7.576 -5.530 1.00 98.12 106 AL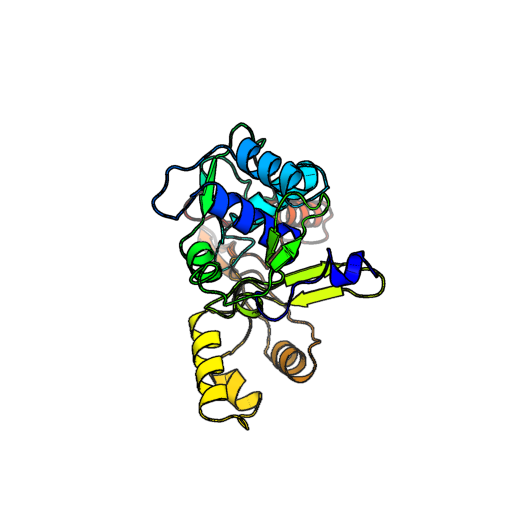A A C 1
ATOM 813 O O . ALA A 1 106 ? 9.875 -7.262 -6.711 1.00 98.12 106 ALA A O 1
ATOM 814 N N . ALA A 1 107 ? 10.439 -8.611 -5.006 1.00 97.19 107 ALA A N 1
ATOM 815 C CA . ALA A 1 107 ? 11.288 -9.469 -5.826 1.00 97.19 107 ALA A CA 1
ATOM 816 C C . ALA A 1 107 ? 10.485 -10.163 -6.942 1.00 97.19 107 ALA A C 1
ATOM 818 O O . ALA A 1 107 ? 10.929 -10.156 -8.083 1.00 97.19 107 ALA A O 1
ATOM 819 N N . MET A 1 108 ? 9.277 -10.663 -6.650 1.00 96.88 108 MET A N 1
ATOM 820 C CA . MET A 1 108 ? 8.391 -11.255 -7.667 1.00 96.88 108 MET A CA 1
ATOM 821 C C . MET A 1 108 ? 7.914 -10.249 -8.726 1.00 96.88 108 MET A C 1
ATOM 823 O O . MET A 1 108 ? 7.694 -10.636 -9.871 1.00 96.88 108 MET A O 1
ATOM 827 N N . LEU A 1 109 ? 7.761 -8.962 -8.383 1.00 97.19 109 LEU A N 1
ATOM 828 C CA . LEU A 1 109 ? 7.442 -7.928 -9.380 1.00 97.19 109 LEU A CA 1
ATOM 829 C C . LEU A 1 109 ? 8.575 -7.722 -10.388 1.00 97.19 109 LEU A C 1
ATOM 831 O O . LEU A 1 109 ? 8.303 -7.427 -11.548 1.00 97.19 109 LEU A O 1
ATOM 835 N N . MET A 1 110 ? 9.820 -7.845 -9.925 1.00 95.75 110 MET A N 1
ATOM 836 C CA . MET A 1 110 ? 11.043 -7.617 -10.701 1.00 95.75 110 MET A CA 1
ATOM 837 C C . MET A 1 110 ? 11.557 -8.880 -11.400 1.00 95.75 110 MET A C 1
ATOM 839 O O . MET A 1 110 ? 12.529 -8.812 -12.151 1.00 95.75 110 MET A O 1
ATOM 843 N N . ASP A 1 111 ? 10.966 -10.033 -11.111 1.00 96.12 111 ASP A N 1
ATOM 844 C CA . ASP A 1 111 ? 11.445 -11.309 -11.617 1.00 96.12 111 ASP A CA 1
ATOM 845 C C . ASP A 1 111 ? 11.385 -11.342 -13.152 1.00 96.12 111 ASP A C 1
ATOM 847 O O . ASP A 1 111 ? 10.450 -10.820 -13.751 1.00 96.12 111 ASP A O 1
ATOM 851 N N . ASP A 1 112 ? 12.403 -11.916 -13.790 1.00 96.69 112 ASP A N 1
ATOM 852 C CA . ASP A 1 112 ? 12.624 -11.918 -15.248 1.00 96.69 112 ASP A CA 1
ATOM 853 C C . ASP A 1 112 ? 12.852 -10.551 -15.928 1.00 96.69 112 ASP A C 1
ATOM 855 O O . ASP A 1 112 ? 12.939 -10.486 -17.156 1.00 96.69 112 ASP A O 1
ATOM 859 N N . ILE A 1 113 ? 13.051 -9.454 -15.186 1.00 96.25 113 ILE A N 1
ATOM 860 C CA . ILE A 1 113 ? 13.273 -8.119 -15.789 1.00 96.25 113 ILE A CA 1
ATOM 861 C C . ILE A 1 113 ? 14.523 -8.040 -16.688 1.00 96.25 113 ILE A C 1
ATOM 863 O O . ILE A 1 113 ? 14.640 -7.155 -17.530 1.00 96.25 113 ILE A O 1
ATOM 867 N N . ARG A 1 114 ? 15.477 -8.966 -16.518 1.00 93.31 114 ARG A N 1
ATOM 868 C CA . ARG A 1 114 ? 16.707 -9.060 -17.328 1.00 93.31 114 ARG A CA 1
ATOM 869 C C . ARG A 1 114 ? 16.566 -9.963 -18.559 1.00 93.31 114 ARG A C 1
ATOM 871 O O . ARG A 1 114 ? 17.544 -10.132 -19.279 1.00 93.31 114 ARG A O 1
ATOM 878 N N . LEU A 1 115 ? 15.396 -10.561 -18.776 1.00 96.62 115 LEU A N 1
ATOM 879 C CA . LEU A 1 115 ? 15.131 -11.520 -19.853 1.00 96.62 115 LEU A CA 1
ATOM 880 C C . LEU A 1 115 ? 14.331 -10.895 -21.007 1.00 96.62 115 LEU A C 1
ATOM 882 O O . LEU A 1 115 ? 13.536 -11.584 -21.632 1.00 96.62 115 LEU A O 1
ATOM 886 N N . ASP A 1 116 ? 14.523 -9.594 -21.258 1.00 96.00 116 ASP A N 1
ATOM 887 C CA . ASP A 1 116 ? 13.845 -8.851 -22.336 1.00 96.00 116 ASP A CA 1
ATOM 888 C C . ASP A 1 116 ? 12.304 -8.953 -22.276 1.00 96.00 116 ASP A C 1
ATOM 890 O O . ASP A 1 116 ? 11.608 -9.073 -23.278 1.00 96.00 116 ASP A O 1
ATOM 894 N N . THR A 1 117 ? 11.757 -8.958 -21.057 1.00 97.06 117 THR A N 1
ATOM 895 C CA . THR A 1 117 ? 10.315 -9.125 -20.800 1.00 97.06 117 THR A CA 1
ATOM 896 C C . THR A 1 117 ? 9.536 -7.812 -20.817 1.00 97.06 117 THR A C 1
ATOM 898 O O . THR A 1 117 ? 8.306 -7.828 -20.872 1.00 97.06 117 THR A O 1
ATOM 901 N N . VAL A 1 118 ? 10.231 -6.674 -20.742 1.00 97.69 118 VAL A N 1
ATOM 902 C CA . VAL A 1 118 ? 9.644 -5.331 -20.711 1.00 97.69 118 VAL A CA 1
ATOM 903 C C . VAL A 1 118 ? 10.530 -4.340 -21.455 1.00 97.69 118 VAL A C 1
ATOM 905 O O . VAL A 1 118 ? 11.755 -4.438 -21.415 1.00 97.69 118 VAL A O 1
ATOM 908 N N . ASP A 1 119 ? 9.906 -3.333 -22.064 1.00 97.94 119 ASP A N 1
ATOM 909 C CA . ASP A 1 119 ? 10.630 -2.255 -22.732 1.00 97.94 119 ASP A CA 1
ATOM 910 C C . ASP A 1 119 ? 11.322 -1.331 -21.726 1.00 97.94 119 ASP A C 1
ATOM 912 O O . ASP A 1 119 ? 10.753 -0.950 -20.691 1.00 97.94 119 ASP A O 1
ATOM 916 N N . PHE A 1 120 ? 12.515 -0.880 -22.101 1.00 98.06 120 PHE A N 1
ATOM 917 C CA . PHE A 1 120 ? 13.298 0.112 -21.378 1.00 98.06 120 PHE A CA 1
ATOM 918 C C . PHE A 1 120 ? 13.381 1.424 -22.156 1.00 98.06 120 PHE A C 1
ATOM 920 O O . PHE A 1 120 ? 13.455 1.441 -23.382 1.00 98.06 120 PHE A O 1
ATOM 927 N N . VAL A 1 121 ? 13.418 2.536 -21.427 1.00 97.19 121 VAL A N 1
ATOM 928 C CA . VAL A 1 121 ? 13.594 3.885 -21.976 1.00 97.19 121 VAL A CA 1
ATOM 929 C C . VAL A 1 121 ? 14.746 4.601 -21.273 1.00 97.19 121 VAL A C 1
ATOM 931 O O . VAL A 1 121 ? 15.040 4.279 -20.121 1.00 97.19 121 VAL A O 1
ATOM 934 N N . PRO A 1 122 ? 15.415 5.568 -21.924 1.00 97.88 122 PRO A N 1
ATOM 935 C CA . PRO A 1 122 ? 16.414 6.396 -21.258 1.00 97.88 122 PRO A CA 1
ATOM 936 C C . PRO A 1 122 ? 15.856 7.118 -20.024 1.00 97.88 122 PRO A C 1
ATOM 938 O O . PRO A 1 122 ? 14.700 7.549 -20.006 1.00 97.88 122 PRO A O 1
ATOM 941 N N . THR A 1 123 ? 16.690 7.272 -18.996 1.00 96.69 123 THR A N 1
ATOM 942 C CA . THR A 1 123 ? 16.388 8.103 -17.823 1.00 96.69 123 THR A CA 1
ATOM 943 C C . THR A 1 123 ? 16.334 9.586 -18.186 1.00 96.69 123 THR A C 1
ATOM 945 O O . THR A 1 123 ? 16.691 9.993 -19.288 1.00 96.69 123 THR A O 1
ATOM 948 N N . TYR A 1 124 ? 15.906 10.430 -17.243 1.00 92.12 124 TYR A N 1
ATOM 949 C CA . TYR A 1 124 ? 15.737 11.872 -17.471 1.00 92.12 124 TYR A CA 1
ATOM 950 C C . TYR A 1 124 ? 17.025 12.612 -17.885 1.00 92.12 124 TYR A C 1
ATOM 952 O O . TYR A 1 124 ? 16.941 13.716 -18.415 1.00 92.12 124 TYR A O 1
ATOM 960 N N . ASP A 1 125 ? 18.194 12.041 -17.588 1.00 94.00 125 ASP A N 1
ATOM 961 C CA . ASP A 1 125 ? 19.522 12.538 -17.956 1.00 94.00 125 ASP A CA 1
ATOM 962 C C . ASP A 1 125 ? 20.208 11.678 -19.032 1.00 94.00 125 ASP A C 1
ATOM 964 O O . ASP A 1 125 ? 21.381 11.899 -19.330 1.00 94.00 125 ASP A O 1
ATOM 968 N N . GLU A 1 126 ? 19.493 10.682 -19.570 1.00 95.56 126 GLU A N 1
ATOM 969 C CA . GLU A 1 126 ? 19.929 9.736 -20.605 1.00 95.56 126 GLU A CA 1
ATOM 970 C C . GLU A 1 126 ? 21.195 8.926 -20.259 1.00 95.56 126 GLU A C 1
ATOM 972 O O . GLU A 1 126 ? 21.785 8.277 -21.122 1.00 95.56 126 GLU A O 1
ATOM 977 N N . ARG A 1 127 ? 21.623 8.909 -18.987 1.00 95.75 127 ARG A N 1
ATOM 978 C CA . ARG A 1 127 ? 22.815 8.158 -18.549 1.00 95.75 127 ARG A CA 1
ATOM 979 C C . ARG A 1 127 ? 22.536 6.688 -18.264 1.00 95.75 127 ARG A C 1
ATOM 981 O O . ARG A 1 127 ? 23.473 5.895 -18.168 1.00 95.75 127 ARG A O 1
ATOM 988 N N . ARG A 1 128 ? 21.269 6.336 -18.057 1.00 95.69 128 ARG A N 1
ATOM 989 C CA . ARG A 1 128 ? 20.800 4.994 -17.706 1.00 95.69 128 ARG A CA 1
ATOM 990 C C . ARG A 1 128 ? 19.536 4.667 -18.486 1.00 95.69 128 ARG A C 1
ATOM 992 O O . ARG A 1 128 ? 18.962 5.518 -19.161 1.00 95.69 128 ARG A O 1
ATOM 999 N N . LEU A 1 129 ? 19.098 3.424 -18.348 1.00 96.81 129 LEU A N 1
ATOM 1000 C CA . LEU A 1 129 ? 17.793 2.974 -18.800 1.00 96.81 129 LEU A CA 1
ATOM 1001 C C . LEU A 1 129 ? 16.899 2.689 -17.591 1.00 96.81 129 LEU A C 1
ATOM 1003 O O . LEU A 1 129 ? 17.379 2.234 -16.554 1.00 96.81 129 LEU A O 1
ATOM 1007 N N . GLU A 1 130 ? 15.601 2.929 -17.734 1.00 97.12 130 GLU A N 1
ATOM 1008 C CA . GLU A 1 130 ? 14.573 2.529 -16.779 1.00 97.12 130 GLU A CA 1
ATOM 1009 C C . GLU A 1 130 ? 13.448 1.751 -17.475 1.00 97.12 130 GLU A C 1
ATOM 1011 O O . GLU A 1 130 ? 13.124 2.035 -18.630 1.00 97.12 130 GLU A O 1
ATOM 1016 N N . PRO A 1 131 ? 12.837 0.768 -16.798 1.00 97.69 131 PRO A N 1
ATOM 1017 C CA . PRO A 1 131 ? 11.745 0.004 -17.375 1.00 97.69 131 PRO A CA 1
ATOM 1018 C C . PRO A 1 131 ? 10.472 0.856 -17.454 1.00 97.69 131 PRO A C 1
ATOM 1020 O O . PRO A 1 131 ? 10.117 1.578 -16.514 1.00 97.69 131 PRO A O 1
ATOM 1023 N N . THR A 1 132 ? 9.735 0.729 -18.555 1.00 96.56 132 THR A N 1
ATOM 1024 C CA . THR A 1 132 ? 8.426 1.387 -18.714 1.00 96.56 132 THR A CA 1
ATOM 1025 C C . THR A 1 132 ? 7.375 0.816 -17.752 1.00 96.56 132 THR A C 1
ATOM 1027 O O . THR A 1 132 ? 6.506 1.543 -17.265 1.00 96.56 132 THR A O 1
ATOM 1030 N N . VAL A 1 133 ? 7.500 -0.473 -17.434 1.00 98.00 133 VAL A N 1
ATOM 1031 C CA . VAL A 1 133 ? 6.648 -1.278 -16.551 1.00 98.00 133 VAL A CA 1
ATOM 1032 C C . VAL A 1 133 ? 7.491 -2.403 -15.942 1.00 98.00 133 VAL A C 1
ATOM 1034 O O . VAL A 1 133 ? 8.515 -2.766 -16.512 1.00 98.00 133 VAL A O 1
ATOM 1037 N N . LEU A 1 134 ? 7.102 -2.960 -14.796 1.00 98.31 134 LEU A N 1
ATOM 1038 C CA . LEU A 1 134 ? 7.733 -4.182 -14.278 1.00 98.31 134 LEU A CA 1
ATOM 1039 C C . LEU A 1 134 ? 7.077 -5.452 -14.851 1.00 98.31 134 LEU A C 1
ATOM 1041 O O . LEU A 1 134 ? 5.886 -5.406 -15.156 1.00 98.31 134 LEU A O 1
ATOM 1045 N N . PRO A 1 135 ? 7.794 -6.592 -14.928 1.00 98.06 135 PRO A N 1
ATOM 1046 C CA . PRO A 1 135 ? 7.217 -7.870 -15.363 1.00 98.06 135 PRO A CA 1
ATOM 1047 C C . PRO A 1 135 ? 5.951 -8.275 -14.595 1.00 98.06 135 PRO A C 1
ATOM 1049 O O . PRO A 1 135 ? 5.008 -8.788 -15.186 1.00 98.06 135 PRO A O 1
ATOM 1052 N N . SER A 1 136 ? 5.906 -7.994 -13.286 1.00 96.50 136 SER A N 1
ATOM 1053 C CA . SER A 1 136 ? 4.714 -8.121 -12.439 1.00 96.50 136 SER A CA 1
ATOM 1054 C C . SER A 1 136 ? 4.033 -9.496 -12.494 1.00 96.50 136 SER A C 1
ATOM 1056 O O . SER A 1 136 ? 2.882 -9.622 -12.911 1.00 96.50 136 SER A O 1
ATOM 1058 N N . LYS A 1 137 ? 4.703 -10.534 -11.974 1.00 95.12 137 LYS A N 1
ATOM 1059 C CA . LYS A 1 137 ? 4.192 -11.923 -11.949 1.00 95.12 137 LYS A CA 1
ATOM 1060 C C . LYS A 1 137 ? 2.934 -12.163 -11.094 1.00 95.12 137 LYS A C 1
ATOM 1062 O O . LYS A 1 137 ? 2.463 -13.292 -11.006 1.00 95.12 137 LYS A O 1
ATOM 1067 N N . PHE A 1 138 ? 2.392 -11.136 -10.444 1.00 95.81 138 PHE A N 1
ATOM 1068 C CA . PHE A 1 138 ? 1.121 -11.200 -9.722 1.00 95.81 138 PHE A CA 1
ATOM 1069 C C . PHE A 1 138 ? 0.315 -9.905 -9.937 1.00 95.81 138 PHE A C 1
ATOM 1071 O O . PHE A 1 138 ? 0.905 -8.862 -10.237 1.00 95.81 138 PHE A O 1
ATOM 1078 N N . PRO A 1 139 ? -1.023 -9.930 -9.767 1.00 97.31 139 PRO A N 1
ATOM 1079 C CA . PRO A 1 139 ? -1.906 -8.805 -10.096 1.00 97.31 139 PRO A CA 1
ATOM 1080 C C . PRO A 1 139 ? -1.879 -7.685 -9.035 1.00 97.31 139 PRO A C 1
ATOM 1082 O O . PRO A 1 139 ? -2.859 -7.404 -8.339 1.00 97.31 139 PRO A O 1
ATOM 1085 N N . ASN A 1 140 ? -0.730 -7.015 -8.912 1.00 98.44 140 ASN A N 1
ATOM 1086 C CA . ASN A 1 140 ? -0.433 -6.046 -7.856 1.00 98.44 140 ASN A CA 1
ATOM 1087 C C . ASN A 1 140 ? -1.411 -4.865 -7.789 1.00 98.44 140 ASN A C 1
ATOM 1089 O O . ASN A 1 140 ? -1.723 -4.417 -6.685 1.00 98.44 140 ASN A O 1
ATOM 1093 N N . LEU A 1 141 ? -1.934 -4.387 -8.928 1.00 98.50 141 LEU A N 1
ATOM 1094 C CA . LEU A 1 141 ? -2.880 -3.265 -8.945 1.00 98.50 141 LEU A CA 1
ATOM 1095 C C . LEU A 1 141 ? -4.104 -3.526 -8.059 1.00 98.50 141 LEU A C 1
ATOM 1097 O O . LEU A 1 141 ? -4.476 -2.665 -7.266 1.00 98.50 141 LEU A O 1
ATOM 1101 N N . LEU A 1 142 ? -4.742 -4.690 -8.202 1.00 98.25 142 LEU A N 1
ATOM 1102 C CA . LEU A 1 142 ? -5.955 -5.015 -7.447 1.00 98.25 142 LEU A CA 1
ATOM 1103 C C . LEU A 1 142 ? -5.625 -5.434 -6.019 1.00 98.25 142 LEU A C 1
ATOM 1105 O O . LEU A 1 142 ? -6.331 -5.061 -5.086 1.00 98.25 142 LEU A O 1
ATOM 1109 N N . ILE A 1 143 ? -4.523 -6.161 -5.855 1.00 98.00 143 ILE A N 1
ATOM 1110 C CA . ILE A 1 143 ? -4.099 -6.717 -4.575 1.00 98.00 143 ILE A CA 1
ATOM 1111 C C . ILE A 1 143 ? -3.691 -5.618 -3.586 1.00 98.00 143 ILE A C 1
ATOM 1113 O O . ILE A 1 143 ? -4.128 -5.618 -2.437 1.00 98.00 143 ILE A O 1
ATOM 1117 N N . ASN A 1 144 ? -2.890 -4.645 -4.024 1.00 98.50 144 ASN A N 1
ATOM 1118 C CA . ASN A 1 144 ? -2.450 -3.536 -3.177 1.00 98.50 144 ASN A CA 1
ATOM 1119 C C . ASN A 1 144 ? -3.301 -2.269 -3.329 1.00 98.50 144 ASN A C 1
ATOM 1121 O O . ASN A 1 144 ? -3.219 -1.373 -2.483 1.00 98.50 144 ASN A O 1
ATOM 1125 N N . GLY A 1 145 ? -4.135 -2.198 -4.367 1.00 97.88 145 GLY A N 1
ATOM 1126 C CA . GLY A 1 145 ? -4.927 -1.018 -4.674 1.00 97.88 145 GLY A CA 1
ATOM 1127 C C . GLY A 1 145 ? -4.071 0.170 -5.121 1.00 97.88 145 GLY A C 1
ATOM 1128 O O . GLY A 1 145 ? -2.843 0.121 -5.216 1.00 97.88 145 GLY A O 1
ATOM 1129 N N . ALA A 1 146 ? -4.733 1.294 -5.375 1.00 97.19 146 ALA A N 1
ATOM 1130 C CA . ALA A 1 146 ? -4.071 2.535 -5.743 1.00 97.19 146 ALA A CA 1
ATOM 1131 C C . ALA A 1 146 ? -4.941 3.743 -5.408 1.00 97.19 146 ALA A C 1
ATOM 1133 O O . ALA A 1 146 ? -6.143 3.745 -5.630 1.00 97.19 146 ALA A O 1
ATOM 1134 N N . ASN A 1 147 ? -4.324 4.817 -4.925 1.00 94.69 147 ASN A N 1
ATOM 1135 C CA . ASN A 1 147 ? -4.999 6.099 -4.731 1.00 94.69 147 ASN A CA 1
ATOM 1136 C C . ASN A 1 147 ? -4.162 7.202 -5.353 1.00 94.69 147 ASN A C 1
ATOM 1138 O O . ASN A 1 147 ? -2.947 7.234 -5.150 1.00 94.69 147 ASN A O 1
ATOM 1142 N N . GLY A 1 148 ? -4.774 8.117 -6.096 1.00 93.06 148 GLY A N 1
ATOM 1143 C CA . GLY A 1 148 ? -4.047 9.177 -6.784 1.00 93.06 148 GLY A CA 1
ATOM 1144 C C . GLY A 1 148 ? -4.939 10.316 -7.235 1.00 93.06 148 GLY A C 1
ATOM 1145 O O . GLY A 1 148 ? -5.998 10.086 -7.803 1.00 93.06 148 GLY A O 1
ATOM 1146 N N . ILE A 1 149 ? -4.480 11.545 -7.010 1.00 92.56 149 ILE A N 1
ATOM 1147 C CA . ILE A 1 149 ? -5.144 12.766 -7.465 1.00 92.56 149 ILE A CA 1
ATOM 1148 C C . ILE A 1 149 ? -4.294 13.338 -8.595 1.00 92.56 149 ILE A C 1
ATOM 1150 O O . ILE A 1 149 ? -3.136 13.702 -8.381 1.00 92.56 149 ILE A O 1
ATOM 1154 N N . ALA A 1 150 ? -4.848 13.359 -9.803 1.00 92.94 150 ALA A N 1
ATOM 1155 C CA . ALA A 1 150 ? -4.219 13.941 -10.978 1.00 92.94 150 ALA A CA 1
ATOM 1156 C C . ALA A 1 150 ? -4.843 15.316 -11.283 1.00 92.94 150 ALA A C 1
ATOM 1158 O O . ALA A 1 150 ? -5.499 15.924 -10.440 1.00 92.94 150 ALA A O 1
ATOM 1159 N N . VAL A 1 151 ? -4.636 15.827 -12.497 1.00 91.38 151 VAL A N 1
ATOM 1160 C CA . VAL A 1 151 ? -5.282 17.063 -12.958 1.00 91.38 151 VAL A CA 1
ATOM 1161 C C . VAL A 1 151 ? -6.574 16.692 -13.684 1.00 91.38 151 VAL A C 1
ATOM 1163 O O . VAL A 1 151 ? -6.521 16.015 -14.707 1.00 91.38 151 VAL A O 1
ATOM 1166 N N . GLY A 1 152 ? -7.723 17.106 -13.144 1.00 93.31 152 GLY A N 1
ATOM 1167 C CA . GLY A 1 152 ? -9.049 16.842 -13.726 1.00 93.31 152 GLY A CA 1
ATOM 1168 C C . GLY A 1 152 ? -9.592 15.423 -13.513 1.00 93.31 152 GLY A C 1
ATOM 1169 O O . GLY A 1 152 ? -10.697 15.125 -13.956 1.00 93.31 152 GLY A O 1
ATOM 1170 N N . MET A 1 153 ? -8.847 14.547 -12.833 1.00 94.75 153 MET A N 1
ATOM 1171 C CA . MET A 1 153 ? -9.264 13.178 -12.520 1.00 94.75 153 MET A CA 1
ATOM 1172 C C . MET A 1 153 ? -8.559 12.646 -11.271 1.00 94.75 153 MET A C 1
ATOM 1174 O O . MET A 1 153 ? -7.525 13.168 -10.851 1.00 94.75 153 MET A O 1
ATOM 1178 N N . ALA A 1 154 ? -9.104 11.577 -10.700 1.00 95.12 154 ALA A N 1
ATOM 1179 C CA . ALA A 1 154 ? -8.516 10.851 -9.585 1.00 95.12 154 ALA A CA 1
ATOM 1180 C C . ALA A 1 154 ? -8.811 9.352 -9.717 1.00 95.12 154 ALA A C 1
ATOM 1182 O O . ALA A 1 154 ? -9.733 8.955 -10.429 1.00 95.12 154 ALA A O 1
ATOM 1183 N N . THR A 1 155 ? -8.032 8.536 -9.015 1.00 96.75 155 THR A N 1
ATOM 1184 C CA . THR A 1 155 ? -8.248 7.095 -8.880 1.00 96.75 155 THR A CA 1
ATOM 1185 C C . THR A 1 155 ? -8.278 6.703 -7.408 1.00 96.75 155 THR A C 1
ATOM 1187 O O . THR A 1 155 ? -7.531 7.260 -6.597 1.00 96.75 155 THR A O 1
ATOM 1190 N N . SER A 1 156 ? -9.150 5.754 -7.080 1.00 97.06 156 SER A N 1
ATOM 1191 C CA . SER A 1 156 ? -9.233 5.100 -5.779 1.00 97.06 156 SER A CA 1
ATOM 1192 C C . SER A 1 156 ? -9.671 3.655 -6.001 1.00 97.06 156 SER A C 1
ATOM 1194 O O . SER A 1 156 ? -10.828 3.379 -6.305 1.00 97.06 156 SER A O 1
ATOM 1196 N N . ILE A 1 157 ? -8.705 2.749 -5.922 1.00 98.38 157 ILE A N 1
ATOM 1197 C CA . ILE A 1 157 ? -8.853 1.309 -6.103 1.00 98.38 157 ILE A CA 1
ATOM 1198 C C . ILE A 1 157 ? -8.511 0.684 -4.749 1.00 98.38 157 ILE A C 1
ATOM 1200 O O . ILE A 1 157 ? -7.392 0.893 -4.266 1.00 98.38 157 ILE A O 1
ATOM 1204 N N . PRO A 1 158 ? -9.452 -0.014 -4.094 1.00 98.06 158 PRO A N 1
ATOM 1205 C CA . PRO A 1 158 ? -9.182 -0.637 -2.810 1.00 98.06 158 PRO A CA 1
ATOM 1206 C C . PRO A 1 158 ? -8.355 -1.929 -2.987 1.00 98.06 158 PRO A C 1
ATOM 1208 O O . PRO A 1 158 ? -8.398 -2.529 -4.063 1.00 98.06 158 PRO A O 1
ATOM 1211 N N . PRO A 1 159 ? -7.594 -2.348 -1.961 1.00 98.50 159 PRO A N 1
ATOM 1212 C CA . PRO A 1 159 ? -6.857 -3.611 -1.972 1.00 98.50 159 PRO A CA 1
ATOM 1213 C C . PRO A 1 159 ? -7.795 -4.825 -1.928 1.00 98.50 159 PRO A C 1
ATOM 1215 O O . PRO A 1 159 ? -8.929 -4.729 -1.455 1.00 98.50 159 PRO A O 1
ATOM 1218 N N . HIS A 1 160 ? -7.303 -5.966 -2.401 1.00 98.75 160 HIS A N 1
ATOM 1219 C CA . HIS A 1 160 ? -8.020 -7.240 -2.465 1.00 98.75 160 HIS A CA 1
ATOM 1220 C C . HIS A 1 160 ? -7.120 -8.386 -2.005 1.00 98.75 160 HIS A C 1
ATOM 1222 O O . HIS A 1 160 ? -5.896 -8.251 -1.913 1.00 98.75 160 HIS A O 1
ATOM 1228 N N . ASN A 1 161 ? -7.734 -9.533 -1.733 1.00 98.62 161 ASN A N 1
ATOM 1229 C CA . ASN A 1 161 ? -7.016 -10.733 -1.350 1.00 98.62 161 ASN A CA 1
ATOM 1230 C C . ASN A 1 161 ? -6.245 -11.321 -2.549 1.00 98.62 161 ASN A C 1
ATOM 1232 O O . ASN A 1 161 ? -6.790 -11.452 -3.641 1.00 98.62 161 ASN A O 1
ATOM 1236 N N . LEU A 1 162 ? -4.978 -11.697 -2.351 1.00 97.94 162 LEU A N 1
ATOM 1237 C CA . LEU A 1 162 ? -4.133 -12.290 -3.400 1.00 97.94 162 LEU A CA 1
ATOM 1238 C C . LEU A 1 162 ? -4.720 -13.585 -3.971 1.00 97.94 162 LEU A C 1
ATOM 1240 O O . LEU A 1 162 ? -4.720 -13.745 -5.185 1.00 97.94 162 LEU A O 1
ATOM 1244 N N . GLY A 1 163 ? -5.195 -14.490 -3.111 1.00 98.44 163 GLY A N 1
ATOM 1245 C CA . GLY A 1 163 ? -5.738 -15.781 -3.539 1.00 98.44 163 GLY A CA 1
ATOM 1246 C C . GLY A 1 163 ? -6.974 -15.590 -4.407 1.00 98.44 163 GLY A C 1
ATOM 1247 O O . GLY A 1 163 ? -6.987 -16.031 -5.548 1.00 98.44 163 GLY A O 1
ATOM 1248 N N . GLU A 1 164 ? -7.939 -14.810 -3.915 1.00 98.69 164 GLU A N 1
ATOM 1249 C CA . GLU A 1 164 ? -9.185 -14.515 -4.635 1.00 98.69 164 GLU A CA 1
ATOM 1250 C C . GLU A 1 164 ? -8.930 -13.878 -6.010 1.00 98.69 164 GLU A C 1
ATOM 1252 O O . GLU A 1 164 ? -9.545 -14.262 -7.003 1.00 98.69 164 GLU A O 1
ATOM 1257 N N . ILE A 1 165 ? -7.998 -12.920 -6.104 1.00 98.56 165 ILE A N 1
ATOM 1258 C CA . ILE A 1 165 ? -7.680 -12.277 -7.387 1.00 98.56 165 ILE A CA 1
ATOM 1259 C C . ILE A 1 165 ? -6.942 -13.235 -8.332 1.00 98.56 165 ILE A C 1
ATOM 1261 O O . ILE A 1 165 ? -7.198 -13.203 -9.535 1.00 98.56 165 ILE A O 1
ATOM 1265 N N . CYS A 1 166 ? -6.044 -14.085 -7.828 1.00 98.31 166 CYS A N 1
ATOM 1266 C CA . CYS A 1 166 ? -5.391 -15.108 -8.648 1.00 98.31 166 CYS A CA 1
ATOM 1267 C C . CYS A 1 166 ? -6.402 -16.135 -9.174 1.00 98.31 166 CYS A C 1
ATOM 1269 O O . CYS A 1 166 ? -6.399 -16.420 -10.370 1.00 98.31 166 CYS A O 1
ATOM 1271 N N . ASP A 1 167 ? -7.298 -16.628 -8.319 1.00 98.62 167 ASP A N 1
ATOM 1272 C CA . ASP A 1 167 ? -8.348 -17.577 -8.697 1.00 98.62 167 ASP A CA 1
ATOM 1273 C C . ASP A 1 167 ? -9.299 -16.962 -9.737 1.00 98.62 167 ASP A C 1
ATOM 1275 O O . ASP A 1 167 ? -9.650 -17.604 -10.728 1.00 98.62 167 ASP A O 1
ATOM 1279 N N . ALA A 1 168 ? -9.652 -15.683 -9.579 1.00 98.50 168 ALA A N 1
ATOM 1280 C CA . ALA A 1 168 ? -10.444 -14.950 -10.562 1.00 98.50 168 ALA A CA 1
ATOM 1281 C C . ALA A 1 168 ? -9.701 -14.753 -11.893 1.00 98.50 168 ALA A C 1
ATOM 1283 O O . ALA A 1 168 ? -10.308 -14.872 -12.956 1.00 98.50 168 ALA A O 1
ATOM 1284 N N . ALA A 1 169 ? -8.393 -14.484 -11.864 1.00 97.88 169 ALA A N 1
ATOM 1285 C CA . ALA A 1 169 ? -7.589 -14.372 -13.079 1.00 97.88 169 ALA A CA 1
ATOM 1286 C C . ALA A 1 169 ? -7.526 -15.708 -13.838 1.00 97.88 169 ALA A C 1
ATOM 1288 O O . ALA A 1 169 ? -7.727 -15.723 -15.051 1.00 97.88 169 ALA A O 1
ATOM 1289 N N . VAL A 1 170 ? -7.326 -16.828 -13.132 1.00 98.38 170 VAL A N 1
ATOM 1290 C CA . VAL A 1 170 ? -7.384 -18.180 -13.715 1.00 98.38 170 VAL A CA 1
ATOM 1291 C C . VAL A 1 170 ? -8.771 -18.456 -14.298 1.00 98.38 170 VAL A C 1
ATOM 1293 O O . VAL A 1 170 ? -8.877 -18.888 -15.442 1.00 98.38 170 VAL A O 1
ATOM 1296 N N . ARG A 1 171 ? -9.843 -18.103 -13.574 1.00 98.38 171 ARG A N 1
ATOM 1297 C CA . ARG A 1 171 ? -11.225 -18.242 -14.055 1.00 98.38 171 ARG A CA 1
ATOM 1298 C C . ARG A 1 171 ? -11.469 -17.506 -15.376 1.00 98.38 171 ARG A C 1
ATOM 1300 O O . ARG A 1 171 ? -12.147 -18.055 -16.238 1.00 98.38 171 ARG A O 1
ATOM 1307 N N . VAL A 1 172 ? -10.926 -16.298 -15.542 1.00 98.06 172 VAL A N 1
ATOM 1308 C CA . VAL A 1 172 ? -11.024 -15.523 -16.794 1.00 98.06 172 VAL A CA 1
ATOM 1309 C C . VAL A 1 172 ? -10.198 -16.152 -17.921 1.00 98.06 172 VAL A C 1
ATOM 1311 O O . VAL A 1 172 ? -10.626 -16.118 -19.070 1.00 98.06 172 VAL A O 1
ATOM 1314 N N . ILE A 1 173 ? -9.035 -16.737 -17.618 1.00 98.00 173 ILE A N 1
ATOM 1315 C CA . ILE A 1 173 ? -8.215 -17.450 -18.613 1.00 98.00 173 ILE A CA 1
ATOM 1316 C C . ILE A 1 173 ? -8.960 -18.684 -19.137 1.00 98.00 173 ILE A C 1
ATOM 1318 O O . ILE A 1 173 ? -9.031 -18.885 -20.349 1.00 98.00 173 ILE A O 1
ATOM 1322 N N . ASP A 1 174 ? -9.540 -19.479 -18.235 1.00 98.38 174 ASP A N 1
ATOM 1323 C CA . ASP A 1 174 ? -10.244 -20.717 -18.583 1.00 98.38 174 ASP A CA 1
ATOM 1324 C C . ASP A 1 174 ? -11.616 -20.453 -19.224 1.00 98.38 174 ASP A C 1
ATOM 1326 O O . ASP A 1 174 ? -12.053 -21.199 -20.102 1.00 98.38 174 ASP A O 1
ATOM 1330 N N . GLN A 1 175 ? -12.307 -19.390 -18.797 1.00 98.31 175 GLN A N 1
ATOM 1331 C CA . GLN A 1 175 ? -13.605 -18.977 -19.326 1.00 98.31 175 GLN A CA 1
ATOM 1332 C C . GLN A 1 175 ? -13.629 -17.460 -19.596 1.00 98.31 175 GLN A C 1
ATOM 1334 O O . GLN A 1 175 ? -14.091 -16.692 -18.750 1.00 98.31 175 GLN A O 1
ATOM 1339 N N . PRO A 1 176 ? -13.204 -17.014 -20.794 1.00 97.38 176 PRO A N 1
ATOM 1340 C CA . PRO A 1 176 ? -13.119 -15.589 -21.139 1.00 97.38 176 PRO A CA 1
ATOM 1341 C C . PRO A 1 176 ? -14.443 -14.815 -21.066 1.00 97.38 176 PRO A C 1
ATOM 1343 O O . PRO A 1 176 ? -14.430 -13.611 -20.821 1.00 97.38 176 PRO A O 1
ATOM 1346 N N . ASP A 1 177 ? -15.578 -15.502 -21.236 1.00 97.56 177 ASP A N 1
ATOM 1347 C CA . ASP A 1 177 ? -16.926 -14.914 -21.184 1.00 97.56 177 ASP A CA 1
ATOM 1348 C C . ASP A 1 177 ? -17.566 -14.971 -19.781 1.00 97.56 177 ASP A C 1
ATOM 1350 O O . ASP A 1 177 ? -18.767 -14.730 -19.635 1.00 97.56 177 ASP A O 1
ATOM 1354 N N . VAL A 1 178 ? -16.800 -15.331 -18.740 1.00 98.38 178 VAL A N 1
ATOM 1355 C CA . VAL A 1 178 ? -17.291 -15.361 -17.354 1.00 98.38 178 VAL A CA 1
ATOM 1356 C C . VAL A 1 178 ? -17.856 -13.997 -16.950 1.00 98.38 178 VAL A C 1
ATOM 1358 O O . VAL A 1 178 ? -17.256 -12.944 -17.180 1.00 98.38 178 VAL A O 1
ATOM 1361 N N . SER A 1 179 ? -19.037 -14.002 -16.339 1.00 98.12 179 SER A N 1
ATOM 1362 C CA . SER A 1 179 ? -19.687 -12.767 -15.918 1.00 98.12 179 SER A CA 1
ATOM 1363 C C . SER A 1 179 ? -19.034 -12.176 -14.664 1.00 98.12 179 SER A C 1
ATOM 1365 O O . SER A 1 179 ? -18.454 -12.879 -13.836 1.00 98.12 179 SER A O 1
ATOM 1367 N N . ILE A 1 180 ? -19.193 -10.862 -14.466 1.00 97.00 180 ILE A N 1
ATOM 1368 C CA . ILE A 1 180 ? -18.767 -10.195 -13.222 1.00 97.00 180 ILE A CA 1
ATOM 1369 C C . ILE A 1 180 ? -19.457 -10.821 -12.000 1.00 97.00 180 ILE A C 1
ATOM 1371 O O . ILE A 1 180 ? -18.853 -10.890 -10.936 1.00 97.00 180 ILE A O 1
ATOM 1375 N N . ASP A 1 181 ? -20.689 -11.308 -12.149 1.00 97.25 181 ASP A N 1
ATOM 1376 C CA . ASP A 1 181 ? -21.429 -11.960 -11.067 1.00 97.25 181 ASP A CA 1
ATOM 1377 C C . ASP A 1 181 ? -20.778 -13.255 -10.605 1.00 97.25 181 ASP A C 1
ATOM 1379 O O . ASP A 1 181 ? -20.598 -13.441 -9.405 1.00 97.25 181 ASP A O 1
ATOM 1383 N N . GLU A 1 182 ? -20.357 -14.096 -11.545 1.00 98.00 182 GLU A N 1
ATOM 1384 C CA . GLU A 1 182 ? -19.602 -15.311 -11.240 1.00 98.00 182 GLU A CA 1
ATOM 1385 C C . GLU A 1 182 ? -18.228 -14.974 -10.642 1.00 98.00 182 GLU A C 1
ATOM 1387 O O . GLU A 1 182 ? -17.796 -15.600 -9.678 1.00 98.00 182 GLU A O 1
ATOM 1392 N N . LEU A 1 183 ? -17.543 -13.939 -11.146 1.00 98.19 183 LEU A N 1
ATOM 1393 C CA . LEU A 1 183 ? -16.274 -13.492 -10.557 1.00 98.19 183 LEU A CA 1
ATOM 1394 C C . LEU A 1 183 ? -16.445 -12.969 -9.126 1.00 98.19 183 LEU A C 1
ATOM 1396 O O . LEU A 1 183 ? -15.542 -13.122 -8.308 1.00 98.19 183 LEU A O 1
ATOM 1400 N N . MET A 1 184 ? -17.599 -12.389 -8.792 1.00 97.50 184 MET A N 1
ATOM 1401 C CA . MET A 1 184 ? -17.919 -11.928 -7.438 1.00 97.50 184 MET A CA 1
ATOM 1402 C C . MET A 1 184 ? -18.173 -13.061 -6.434 1.00 97.50 184 MET A C 1
ATOM 1404 O O . MET A 1 184 ? -18.199 -12.799 -5.226 1.00 97.50 184 MET A O 1
ATOM 1408 N N . GLU A 1 185 ? -18.379 -14.293 -6.901 1.00 97.69 185 GLU A N 1
ATOM 1409 C CA . GLU A 1 185 ? -18.403 -15.478 -6.037 1.00 97.69 185 GLU A CA 1
ATOM 1410 C C . GLU A 1 185 ? -16.990 -15.835 -5.558 1.00 97.69 185 GLU A C 1
ATOM 1412 O O . GLU A 1 185 ? -16.828 -16.290 -4.428 1.00 97.69 185 GLU A O 1
ATOM 1417 N N . ILE A 1 186 ? -15.976 -15.554 -6.386 1.00 98.38 186 ILE A N 1
ATOM 1418 C CA . ILE A 1 186 ? -14.552 -15.761 -6.082 1.00 98.38 186 ILE A CA 1
ATOM 1419 C C . ILE A 1 186 ? -13.959 -14.553 -5.349 1.00 98.38 186 ILE A C 1
ATOM 1421 O O . ILE A 1 186 ? -13.187 -14.729 -4.413 1.00 98.38 186 ILE A O 1
ATOM 1425 N N . VAL A 1 187 ? -14.327 -13.333 -5.759 1.00 98.25 187 VAL A N 1
ATOM 1426 C CA . VAL A 1 187 ? -13.858 -12.054 -5.198 1.00 98.25 187 VAL A CA 1
ATOM 1427 C C . VAL A 1 187 ? -15.042 -11.344 -4.538 1.00 98.25 187 VAL A C 1
ATOM 1429 O O . VAL A 1 187 ? -15.727 -10.530 -5.170 1.00 98.25 187 VAL A O 1
ATOM 1432 N N . PRO A 1 188 ? -15.336 -11.620 -3.254 1.00 96.88 188 PRO A N 1
ATOM 1433 C CA . PRO A 1 188 ? -16.547 -11.128 -2.615 1.00 96.88 188 PRO A CA 1
ATOM 1434 C C . PRO A 1 188 ? -16.536 -9.610 -2.405 1.00 96.88 188 PRO A C 1
ATOM 1436 O O . PRO A 1 188 ? -17.602 -9.013 -2.217 1.00 96.88 188 PRO A O 1
ATOM 1439 N N . GLY A 1 189 ? -15.350 -8.999 -2.382 1.00 97.62 189 GLY A N 1
ATOM 1440 C CA . GLY A 1 189 ? -15.143 -7.579 -2.151 1.00 97.62 189 GLY A CA 1
ATOM 1441 C C . GLY A 1 189 ? -13.679 -7.237 -1.851 1.00 97.62 189 GLY A C 1
ATOM 1442 O O . GLY A 1 189 ? -12.804 -8.092 -1.953 1.00 97.62 189 GLY A O 1
ATOM 1443 N N . PRO A 1 190 ? -13.405 -5.985 -1.456 1.00 98.25 190 PRO A N 1
ATOM 1444 C CA . PRO A 1 190 ? -12.078 -5.579 -1.010 1.00 98.25 190 PRO A CA 1
ATOM 1445 C C . PRO A 1 190 ? -11.631 -6.249 0.294 1.00 98.25 190 PRO A C 1
ATOM 1447 O O . PRO A 1 190 ? -12.451 -6.492 1.181 1.00 98.25 190 PRO A O 1
ATOM 1450 N N . ASP A 1 191 ? -10.317 -6.411 0.446 1.00 98.44 191 ASP A N 1
ATOM 1451 C CA . ASP A 1 191 ? -9.652 -6.932 1.644 1.00 98.44 191 ASP A CA 1
ATOM 1452 C C . ASP A 1 191 ? -8.627 -5.905 2.146 1.00 98.44 191 ASP A C 1
ATOM 1454 O O . ASP A 1 191 ? -7.533 -5.744 1.594 1.00 98.44 191 ASP A O 1
ATOM 1458 N N . PHE A 1 192 ? -9.010 -5.142 3.171 1.00 98.44 192 PHE A N 1
ATOM 1459 C CA . PHE A 1 192 ? -8.202 -4.038 3.674 1.00 98.44 192 PHE A CA 1
ATOM 1460 C C . PHE A 1 192 ? -7.131 -4.517 4.662 1.00 98.44 192 PHE A C 1
ATOM 1462 O O . PHE A 1 192 ? -7.434 -5.296 5.562 1.00 98.44 192 PHE A O 1
ATOM 1469 N N . PRO A 1 193 ? -5.902 -3.966 4.609 1.00 97.75 193 PRO A N 1
ATOM 1470 C CA . PRO A 1 193 ? -4.847 -4.300 5.570 1.00 97.75 193 PRO A CA 1
ATOM 1471 C C . PRO A 1 193 ? -5.198 -3.992 7.033 1.00 97.75 193 PRO A C 1
ATOM 1473 O O . PRO A 1 193 ? -4.596 -4.550 7.942 1.00 97.75 193 PRO A O 1
ATOM 1476 N N . THR A 1 194 ? -6.140 -3.076 7.269 1.00 97.31 194 THR A N 1
ATOM 1477 C CA . THR A 1 194 ? -6.597 -2.687 8.611 1.00 97.31 194 THR A CA 1
ATOM 1478 C C . THR A 1 194 ? -7.803 -3.494 9.092 1.00 97.31 194 THR A C 1
ATOM 1480 O O . THR A 1 194 ? -8.309 -3.220 10.178 1.00 97.31 194 THR A O 1
ATOM 1483 N N . GLY A 1 195 ? -8.296 -4.439 8.284 1.00 96.38 195 GLY A N 1
ATOM 1484 C CA . GLY A 1 195 ? -9.566 -5.117 8.517 1.00 96.38 195 GLY A CA 1
ATOM 1485 C C . GLY A 1 195 ? -10.756 -4.164 8.384 1.00 96.38 195 GLY A C 1
ATOM 1486 O O . GLY A 1 195 ? -10.879 -3.402 7.420 1.00 96.38 195 GLY A O 1
ATOM 1487 N N . GLY A 1 196 ? -11.645 -4.207 9.368 1.00 96.12 196 GLY A N 1
ATOM 1488 C CA . GLY A 1 196 ? -12.928 -3.527 9.384 1.00 96.12 196 GLY A CA 1
ATOM 1489 C C . GLY A 1 196 ? -14.052 -4.401 8.830 1.00 96.12 196 GLY A C 1
ATOM 1490 O O . GLY A 1 196 ? -13.893 -5.579 8.510 1.00 96.12 196 GLY A O 1
ATOM 1491 N N . VAL A 1 197 ? -15.237 -3.805 8.738 1.00 97.31 197 VAL A N 1
ATOM 1492 C CA . VAL A 1 197 ? -16.450 -4.469 8.260 1.00 97.31 197 VAL A CA 1
ATOM 1493 C C . VAL A 1 197 ? -17.032 -3.682 7.098 1.00 97.31 197 VAL A C 1
ATOM 1495 O O . VAL A 1 197 ? -17.436 -2.526 7.252 1.00 97.31 197 VAL A O 1
ATOM 1498 N N . VAL A 1 198 ? -17.121 -4.318 5.933 1.00 97.25 198 VAL A N 1
ATOM 1499 C CA . VAL A 1 198 ? -17.838 -3.747 4.793 1.00 97.25 198 VAL A CA 1
ATOM 1500 C C . VAL A 1 198 ? -19.346 -3.851 5.034 1.00 97.25 198 VAL A C 1
ATOM 1502 O O . VAL A 1 198 ? -19.894 -4.934 5.236 1.00 97.25 198 VAL A O 1
ATOM 1505 N N . CYS A 1 199 ? -20.034 -2.712 5.017 1.00 96.00 199 CYS A N 1
ATOM 1506 C CA . CYS A 1 199 ? -21.471 -2.628 5.254 1.00 96.00 199 CYS A CA 1
ATOM 1507 C C . CYS A 1 199 ? -22.249 -2.764 3.936 1.00 96.00 199 CYS A C 1
ATOM 1509 O O . CYS A 1 199 ? -22.499 -1.774 3.247 1.00 96.00 199 CYS A O 1
ATOM 1511 N N . GLY A 1 200 ? -22.673 -3.989 3.620 1.00 94.31 200 GLY A N 1
ATOM 1512 C CA . GLY A 1 200 ? -23.485 -4.295 2.437 1.00 94.31 200 GLY A CA 1
ATOM 1513 C C . GLY A 1 200 ? -22.670 -4.504 1.154 1.00 94.31 200 GLY A C 1
ATOM 1514 O O . GLY A 1 200 ? -21.505 -4.131 1.062 1.00 94.31 200 GLY A O 1
ATOM 1515 N N . ARG A 1 201 ? -23.293 -5.126 0.141 1.00 94.50 201 ARG A N 1
ATOM 1516 C CA . ARG A 1 201 ? -22.617 -5.560 -1.104 1.00 94.50 201 ARG A CA 1
ATOM 1517 C C . ARG A 1 201 ? -22.997 -4.759 -2.353 1.00 94.50 201 ARG A C 1
ATOM 1519 O O . ARG A 1 201 ? -22.332 -4.875 -3.377 1.00 94.50 201 ARG A O 1
ATOM 1526 N N . SER A 1 202 ? -24.038 -3.927 -2.288 1.00 95.69 202 SER A N 1
ATOM 1527 C CA . SER A 1 202 ? -24.523 -3.153 -3.444 1.00 95.69 202 SER A CA 1
ATOM 1528 C C . SER A 1 202 ? -23.465 -2.189 -3.991 1.00 95.69 202 SER A C 1
ATOM 1530 O O . SER A 1 202 ? -23.304 -2.072 -5.205 1.00 95.69 202 SER A O 1
ATOM 1532 N N . GLY A 1 203 ? -22.708 -1.545 -3.097 1.00 96.00 203 GLY A N 1
ATOM 1533 C CA . GLY A 1 203 ? -21.590 -0.673 -3.449 1.00 96.00 203 GLY A CA 1
ATOM 1534 C C . GLY A 1 203 ? -20.470 -1.414 -4.177 1.00 96.00 203 GLY A C 1
ATOM 1535 O O . GLY A 1 203 ? -20.013 -0.939 -5.210 1.00 96.00 203 GLY A O 1
ATOM 1536 N N . ILE A 1 204 ? -20.094 -2.602 -3.685 1.00 97.19 204 ILE A N 1
ATOM 1537 C CA . ILE A 1 204 ? -19.080 -3.468 -4.309 1.00 97.19 204 ILE A CA 1
ATOM 1538 C C . ILE A 1 204 ? -19.520 -3.861 -5.719 1.00 97.19 204 ILE A C 1
ATOM 1540 O O . ILE A 1 204 ? -18.802 -3.597 -6.680 1.00 97.19 204 ILE A O 1
ATOM 1544 N N . ARG A 1 205 ? -20.737 -4.407 -5.850 1.00 97.06 205 ARG A N 1
ATOM 1545 C CA . ARG A 1 205 ? -21.299 -4.820 -7.142 1.00 97.06 205 ARG A CA 1
ATOM 1546 C C . ARG A 1 205 ? -21.249 -3.675 -8.152 1.00 97.06 205 ARG A C 1
ATOM 1548 O O . ARG A 1 205 ? -20.716 -3.827 -9.245 1.00 97.06 205 ARG A O 1
ATOM 1555 N N . LYS A 1 206 ? -21.751 -2.494 -7.774 1.00 97.56 206 LYS A N 1
ATOM 1556 C CA . LYS A 1 206 ? -21.731 -1.311 -8.644 1.00 97.56 206 LYS A CA 1
ATOM 1557 C C . LYS A 1 206 ? -20.304 -0.916 -9.045 1.00 97.56 206 LYS A C 1
ATOM 1559 O O . LYS A 1 206 ? -20.077 -0.609 -10.216 1.00 97.56 206 LYS A O 1
ATOM 1564 N N . SER A 1 207 ? -19.362 -0.932 -8.100 1.00 97.19 207 SER A N 1
ATOM 1565 C CA . SER A 1 207 ? -17.955 -0.621 -8.363 1.00 97.19 207 SER A CA 1
ATOM 1566 C C . SER A 1 207 ? -17.333 -1.572 -9.380 1.00 97.19 207 SER A C 1
ATOM 1568 O O . SER A 1 207 ? -16.659 -1.094 -10.284 1.00 97.19 207 SER A O 1
ATOM 1570 N N . TYR A 1 208 ? -17.586 -2.878 -9.293 1.00 97.56 208 TYR A N 1
ATOM 1571 C CA . TYR A 1 208 ? -17.025 -3.843 -10.244 1.00 97.56 208 TYR A CA 1
ATOM 1572 C C . TYR A 1 208 ? -17.630 -3.726 -11.644 1.00 97.56 208 TYR A C 1
ATOM 1574 O O . TYR A 1 208 ? -16.896 -3.764 -12.623 1.00 97.56 208 TYR A O 1
ATOM 1582 N N . TYR A 1 209 ? -18.936 -3.472 -11.758 1.00 97.75 209 TYR A N 1
ATOM 1583 C CA . TYR A 1 209 ? -19.581 -3.287 -13.064 1.00 97.75 209 TYR A CA 1
ATOM 1584 C C . TYR A 1 209 ? -19.216 -1.978 -13.771 1.00 97.75 209 TYR A C 1
ATOM 1586 O O . TYR A 1 209 ? -19.236 -1.913 -14.996 1.00 97.75 209 TYR A O 1
ATOM 1594 N N . THR A 1 210 ? -18.957 -0.907 -13.018 1.00 97.56 210 THR A N 1
ATOM 1595 C CA . THR A 1 210 ? -18.875 0.452 -13.591 1.00 97.56 210 THR A CA 1
ATOM 1596 C C . THR A 1 210 ? -17.540 1.152 -13.355 1.00 97.56 210 THR A C 1
ATOM 1598 O O . THR A 1 210 ? -17.336 2.270 -13.827 1.00 97.56 210 THR A O 1
ATOM 1601 N N . GLY A 1 211 ? -16.650 0.551 -12.563 1.00 96.62 211 GLY A N 1
ATOM 1602 C CA . GLY A 1 211 ? -15.438 1.192 -12.054 1.00 96.62 211 GLY A CA 1
ATOM 1603 C C . GLY A 1 211 ? -15.698 2.291 -11.013 1.00 96.62 211 GLY A C 1
ATOM 1604 O O . GLY A 1 211 ? -14.758 2.974 -10.610 1.00 96.62 211 GLY A O 1
ATOM 1605 N N . ARG A 1 212 ? -16.955 2.519 -10.587 1.00 96.38 212 ARG A N 1
ATOM 1606 C CA . ARG A 1 212 ? -17.331 3.582 -9.639 1.00 96.38 212 ARG A CA 1
ATOM 1607 C C . ARG A 1 212 ? -18.406 3.137 -8.649 1.00 96.38 212 ARG A C 1
ATOM 1609 O O . ARG A 1 212 ? -19.504 2.734 -9.023 1.00 96.38 212 ARG A O 1
ATOM 1616 N N . GLY A 1 213 ? -18.154 3.350 -7.367 1.00 95.44 213 GLY A N 1
ATOM 1617 C CA . GLY A 1 213 ? -19.134 3.100 -6.318 1.00 95.44 213 GLY A CA 1
ATOM 1618 C C . GLY A 1 213 ? -18.620 3.522 -4.952 1.00 95.44 213 GLY A C 1
ATOM 1619 O O . GLY A 1 213 ? -17.446 3.840 -4.785 1.00 95.44 213 GLY A O 1
ATOM 1620 N N . ASN A 1 214 ? -19.528 3.538 -3.979 1.00 95.62 214 ASN A N 1
ATOM 1621 C CA . ASN A 1 214 ? -19.215 3.874 -2.597 1.00 95.62 214 ASN A CA 1
ATOM 1622 C C . ASN A 1 214 ? -19.297 2.604 -1.759 1.00 95.62 214 ASN A C 1
ATOM 1624 O O . ASN A 1 214 ? -20.323 1.924 -1.765 1.00 95.62 214 ASN A O 1
ATOM 1628 N N . ILE A 1 215 ? -18.226 2.306 -1.033 1.00 96.19 215 ILE A N 1
ATOM 1629 C CA . ILE A 1 215 ? -18.148 1.170 -0.118 1.00 96.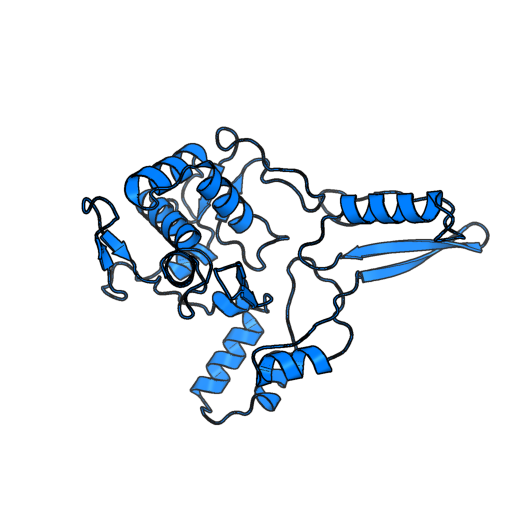19 215 ILE A CA 1
ATOM 1630 C C . ILE A 1 215 ? -18.047 1.740 1.292 1.00 96.19 215 ILE A C 1
ATOM 1632 O O . ILE A 1 215 ? -17.152 2.529 1.589 1.00 96.19 215 ILE A O 1
ATOM 1636 N N . VAL A 1 216 ? -18.993 1.370 2.152 1.00 96.94 216 VAL A N 1
ATOM 1637 C CA . VAL A 1 216 ? -19.008 1.814 3.548 1.00 96.94 216 VAL A CA 1
ATOM 1638 C C . VAL A 1 216 ? -18.205 0.820 4.372 1.00 96.94 216 VAL A C 1
ATOM 1640 O O . VAL A 1 216 ? -18.585 -0.345 4.472 1.00 96.94 216 VAL A O 1
ATOM 1643 N N . VAL A 1 217 ? -17.115 1.285 4.976 1.00 97.38 217 VAL A N 1
ATOM 1644 C CA . VAL A 1 217 ? -16.273 0.486 5.874 1.00 97.38 217 VAL A CA 1
ATOM 1645 C C . VAL A 1 217 ? -16.478 0.980 7.299 1.00 97.38 217 VAL A C 1
ATOM 1647 O O . VAL A 1 217 ? -16.308 2.164 7.586 1.00 97.38 217 VAL A O 1
ATOM 1650 N N . ARG A 1 218 ? -16.869 0.074 8.192 1.00 97.56 218 ARG A N 1
ATOM 1651 C CA . ARG A 1 218 ? -17.087 0.338 9.615 1.00 97.56 218 ARG A CA 1
ATOM 1652 C C . ARG A 1 218 ? -15.952 -0.270 10.429 1.00 97.56 218 ARG A C 1
ATOM 1654 O O . ARG A 1 218 ? -15.433 -1.324 10.073 1.00 97.56 218 ARG A O 1
ATOM 1661 N N . ALA A 1 219 ? -15.600 0.384 11.531 1.00 97.75 219 ALA A N 1
ATOM 1662 C CA . ALA A 1 219 ? -14.734 -0.205 12.543 1.00 97.75 219 ALA A CA 1
ATOM 1663 C C . ALA A 1 219 ? -15.328 -1.526 13.068 1.00 97.75 219 ALA A C 1
ATOM 1665 O O . ALA A 1 219 ? -16.553 -1.657 13.184 1.00 97.75 219 ALA A O 1
ATOM 1666 N N . ARG A 1 220 ? -14.475 -2.503 13.386 1.00 97.81 220 ARG A N 1
ATOM 1667 C CA . ARG A 1 220 ? -14.922 -3.697 14.107 1.00 97.81 220 ARG A CA 1
ATOM 1668 C C . ARG A 1 220 ? -14.981 -3.350 15.582 1.00 97.81 220 ARG A C 1
ATOM 1670 O O . ARG A 1 220 ? -13.965 -2.978 16.167 1.00 97.81 220 ARG A O 1
ATOM 1677 N N . CYS A 1 221 ? -16.170 -3.487 16.154 1.00 97.12 221 CYS A N 1
ATOM 1678 C CA . CYS A 1 221 ? -16.389 -3.244 17.566 1.00 97.12 221 CYS A CA 1
ATOM 1679 C C . CYS A 1 221 ? -17.184 -4.387 18.189 1.00 97.12 221 CYS A C 1
ATOM 1681 O O . CYS A 1 221 ? -18.072 -4.949 17.542 1.00 97.12 221 CYS A O 1
ATOM 1683 N N . HIS A 1 222 ? -16.927 -4.664 19.460 1.00 96.31 222 HIS A N 1
ATOM 1684 C CA . HIS A 1 222 ? -17.768 -5.524 20.287 1.00 96.31 222 HIS A CA 1
ATOM 1685 C C . HIS A 1 222 ? -18.058 -4.855 21.629 1.00 96.31 222 HIS A C 1
ATOM 1687 O O . HIS A 1 222 ? -17.357 -3.935 22.051 1.00 96.31 222 HIS A O 1
ATOM 1693 N N . ILE A 1 223 ? -19.141 -5.282 22.272 1.00 97.06 223 ILE A N 1
ATOM 1694 C CA . ILE A 1 223 ? -19.556 -4.771 23.578 1.00 97.06 223 ILE A CA 1
ATOM 1695 C C . ILE A 1 223 ? -19.167 -5.807 24.624 1.00 97.06 223 ILE A C 1
ATOM 1697 O O . ILE A 1 223 ? -19.494 -6.983 24.479 1.00 97.06 223 ILE A O 1
ATOM 1701 N N . GLU A 1 224 ? -18.498 -5.363 25.681 1.00 96.00 224 GLU A N 1
ATOM 1702 C CA . GLU A 1 224 ? -18.202 -6.188 26.848 1.00 96.00 224 GLU A CA 1
ATOM 1703 C C . GLU A 1 224 ? -18.943 -5.668 28.075 1.00 96.00 224 GLU A C 1
ATOM 1705 O O . GLU A 1 224 ? -18.966 -4.464 28.358 1.00 96.00 224 GLU A O 1
ATOM 1710 N N . GLU A 1 225 ? -19.524 -6.596 28.828 1.00 95.00 225 GLU A N 1
ATOM 1711 C CA . GLU A 1 225 ? -20.106 -6.307 30.131 1.00 95.00 225 GLU A CA 1
ATOM 1712 C C . GLU A 1 225 ? -19.007 -6.146 31.183 1.00 95.00 225 GLU A C 1
ATOM 1714 O O . GLU A 1 225 ? -18.033 -6.894 31.245 1.00 95.00 225 GLU A O 1
ATOM 1719 N N . MET A 1 226 ? -19.174 -5.145 32.036 1.00 92.00 226 MET A N 1
ATOM 1720 C CA . MET A 1 226 ? -18.310 -4.858 33.169 1.00 92.00 226 MET A CA 1
ATOM 1721 C C . MET A 1 226 ? -19.073 -5.062 34.481 1.00 92.00 226 MET A C 1
ATOM 1723 O O . MET A 1 226 ? -20.303 -5.127 34.530 1.00 92.00 226 MET A O 1
ATOM 1727 N N . ALA A 1 227 ? -18.329 -5.093 35.588 1.00 91.06 227 ALA A N 1
ATOM 1728 C CA . ALA A 1 227 ? -18.917 -5.131 36.919 1.00 91.06 227 ALA A CA 1
ATOM 1729 C C . ALA A 1 227 ? -19.932 -3.991 37.130 1.00 91.06 227 ALA A C 1
ATOM 1731 O O . ALA A 1 227 ? -19.770 -2.877 36.620 1.00 91.06 227 ALA A O 1
ATOM 1732 N N . LYS A 1 228 ? -20.948 -4.265 37.956 1.00 90.12 228 LYS A N 1
ATOM 1733 C CA . LYS A 1 228 ? -22.017 -3.314 38.310 1.00 90.12 228 LYS A CA 1
ATOM 1734 C C . LYS A 1 228 ? -22.874 -2.866 37.110 1.00 90.12 228 LYS A C 1
ATOM 1736 O O . LYS A 1 228 ? -23.339 -1.732 37.094 1.00 90.12 228 LYS A O 1
ATOM 1741 N N . GLY A 1 229 ? -23.063 -3.734 36.110 1.00 89.00 229 GLY A N 1
ATOM 1742 C CA . GLY A 1 229 ? -23.961 -3.486 34.971 1.00 89.00 229 GLY A CA 1
ATOM 1743 C C . GLY A 1 229 ? -23.481 -2.405 33.998 1.00 89.00 229 GLY A C 1
ATOM 1744 O O . GLY A 1 229 ? -24.265 -1.906 33.197 1.00 89.00 229 GLY A O 1
ATOM 1745 N N . ARG A 1 230 ? -22.205 -2.008 34.073 1.00 94.00 230 ARG A N 1
ATOM 1746 C CA . ARG A 1 230 ? -21.598 -1.089 33.102 1.00 94.00 230 ARG A CA 1
ATOM 1747 C C . ARG A 1 230 ? -21.225 -1.856 31.838 1.00 94.00 230 ARG A C 1
ATOM 1749 O O . ARG A 1 230 ? -20.939 -3.044 31.903 1.00 94.00 230 ARG A O 1
ATOM 1756 N N . GLN A 1 231 ? -21.172 -1.170 30.705 1.00 96.19 231 GLN A N 1
ATOM 1757 C CA . GLN A 1 231 ? -20.701 -1.736 29.442 1.00 96.19 231 GLN A CA 1
ATOM 1758 C C . GLN A 1 231 ? -19.533 -0.912 28.906 1.00 96.19 231 GLN A C 1
ATOM 1760 O O . GLN A 1 231 ? -19.433 0.287 29.184 1.00 96.19 231 GLN A O 1
ATOM 1765 N N . ARG A 1 232 ? -18.661 -1.555 28.129 1.00 96.00 232 ARG A N 1
ATOM 1766 C CA . ARG A 1 232 ? -17.646 -0.886 27.310 1.00 96.00 232 ARG A CA 1
ATOM 1767 C C . ARG A 1 232 ? -17.751 -1.347 25.865 1.00 96.00 232 ARG A C 1
ATOM 1769 O O . ARG A 1 232 ? -18.067 -2.505 25.607 1.00 96.00 232 ARG A O 1
ATOM 1776 N N . ILE A 1 233 ? -17.479 -0.436 24.942 1.00 97.31 233 ILE A N 1
ATOM 1777 C CA . ILE A 1 233 ? -17.291 -0.751 23.528 1.00 97.31 233 ILE A CA 1
ATOM 1778 C C . ILE A 1 233 ? -15.789 -0.886 23.331 1.00 97.31 233 ILE A C 1
ATOM 1780 O O . ILE A 1 233 ? -15.061 0.007 23.748 1.00 97.31 233 ILE A O 1
ATOM 1784 N N . ILE A 1 234 ? -15.350 -1.983 22.726 1.00 97.25 234 ILE A N 1
ATOM 1785 C CA . ILE A 1 234 ? -13.958 -2.164 22.320 1.00 97.25 234 ILE A CA 1
ATOM 1786 C C . ILE A 1 234 ? -13.898 -2.078 20.810 1.00 97.25 234 ILE A C 1
ATOM 1788 O O . ILE A 1 234 ? -14.658 -2.765 20.124 1.00 97.25 234 ILE A O 1
ATOM 1792 N N . VAL A 1 235 ? -12.995 -1.248 20.300 1.00 97.88 235 VAL A N 1
ATOM 1793 C CA . VAL A 1 235 ? -12.681 -1.154 18.875 1.00 97.88 235 VAL A CA 1
ATOM 1794 C C . VAL A 1 235 ? -11.390 -1.917 18.610 1.00 97.88 235 VAL A C 1
ATOM 1796 O O . VAL A 1 235 ? -10.340 -1.547 19.130 1.00 97.88 235 VAL A O 1
ATOM 1799 N N . SER A 1 236 ? -11.465 -2.963 17.786 1.00 97.06 236 SER A N 1
ATOM 1800 C CA . SER A 1 236 ? -10.325 -3.839 17.472 1.00 97.06 236 SER A CA 1
ATOM 1801 C C . SER A 1 236 ? -9.758 -3.631 16.064 1.00 97.06 236 SER A C 1
ATOM 1803 O O . SER A 1 236 ? -8.629 -4.014 15.783 1.00 97.06 236 SER A O 1
ATOM 1805 N N . GLU A 1 237 ? -10.535 -3.038 15.153 1.00 97.69 237 GLU A N 1
ATOM 1806 C CA . GLU A 1 237 ? -10.119 -2.730 13.778 1.00 97.69 237 GLU A CA 1
ATOM 1807 C C . GLU A 1 237 ? -10.717 -1.388 13.356 1.00 97.69 237 GLU A C 1
ATOM 1809 O O . GLU A 1 237 ? -11.881 -1.103 13.654 1.00 97.69 237 GLU A O 1
ATOM 1814 N N . ILE A 1 238 ? -9.956 -0.582 12.614 1.00 97.25 238 ILE A N 1
ATOM 1815 C CA . ILE A 1 238 ? -10.413 0.716 12.098 1.00 97.25 238 ILE A CA 1
ATOM 1816 C C . ILE A 1 238 ? -10.542 0.705 10.569 1.00 97.25 238 ILE A C 1
ATOM 1818 O O . ILE A 1 238 ? -9.858 -0.069 9.892 1.00 97.25 238 ILE A O 1
ATOM 1822 N N . PRO A 1 239 ? -11.387 1.582 9.993 1.00 97.25 239 PRO A N 1
ATOM 1823 C CA . PRO A 1 239 ? -11.484 1.722 8.547 1.00 97.25 239 PRO A CA 1
ATOM 1824 C C . PRO A 1 239 ? -10.144 2.092 7.896 1.00 97.25 239 PRO A C 1
ATOM 1826 O O . PRO A 1 239 ? -9.334 2.830 8.460 1.00 97.25 239 PRO A O 1
ATOM 1829 N N . TYR A 1 240 ? -9.948 1.612 6.669 1.00 97.00 240 TYR A N 1
ATOM 1830 C CA . TYR A 1 240 ? -8.736 1.849 5.889 1.00 97.00 240 TYR A CA 1
ATOM 1831 C C . TYR A 1 240 ? -8.445 3.350 5.694 1.00 97.00 240 TYR A C 1
ATOM 1833 O O . TYR A 1 240 ? -9.351 4.166 5.512 1.00 97.00 240 TYR A O 1
ATOM 1841 N N . GLN A 1 241 ? -7.157 3.709 5.727 1.00 94.06 241 GLN A N 1
ATOM 1842 C CA . GLN A 1 241 ? -6.642 5.087 5.630 1.00 94.06 241 GLN A CA 1
ATOM 1843 C C . GLN A 1 241 ? -7.084 6.048 6.745 1.00 94.06 241 GLN A C 1
ATOM 1845 O O . GLN A 1 241 ? -6.950 7.263 6.589 1.00 94.06 241 GLN A O 1
ATOM 1850 N N . GLN A 1 242 ? -7.565 5.534 7.878 1.00 96.06 242 GLN A N 1
ATOM 1851 C CA . GLN A 1 242 ? -7.783 6.333 9.083 1.00 96.06 242 GLN A CA 1
ATOM 1852 C C . GLN A 1 242 ? -6.615 6.181 10.061 1.00 96.06 242 GLN A C 1
ATOM 1854 O O . GLN A 1 242 ? -6.006 5.118 10.157 1.00 96.06 242 GLN A O 1
ATOM 1859 N N . ALA A 1 243 ? -6.306 7.256 10.785 1.00 95.81 243 ALA A N 1
ATOM 1860 C CA . ALA A 1 243 ? -5.351 7.225 11.887 1.00 95.81 243 ALA A CA 1
ATOM 1861 C C . ALA A 1 243 ? -6.096 6.915 13.187 1.00 95.81 243 ALA A C 1
ATOM 1863 O O . ALA A 1 243 ? -7.103 7.562 13.482 1.00 95.81 243 ALA A O 1
ATOM 1864 N N . ARG A 1 244 ? -5.593 5.948 13.960 1.00 95.69 244 ARG A N 1
ATOM 1865 C CA . ARG A 1 244 ? -6.219 5.509 15.215 1.00 95.69 244 ARG A CA 1
ATOM 1866 C C . ARG A 1 244 ? -6.397 6.669 16.201 1.00 95.69 244 ARG A C 1
ATOM 1868 O O . ARG A 1 244 ? -7.507 6.884 16.672 1.00 95.69 244 ARG A O 1
ATOM 1875 N N . ASP A 1 245 ? -5.345 7.444 16.458 1.00 95.62 245 ASP A N 1
ATOM 1876 C CA . ASP A 1 245 ? -5.388 8.496 17.485 1.00 95.62 245 ASP A CA 1
ATOM 1877 C C . ASP A 1 245 ? -6.311 9.646 17.062 1.00 95.62 245 ASP A C 1
ATOM 1879 O O . ASP A 1 245 ? -7.041 10.190 17.878 1.00 95.62 245 ASP A O 1
ATOM 1883 N N . ARG A 1 246 ? -6.414 9.932 15.757 1.00 95.56 246 ARG A N 1
ATOM 1884 C CA . ARG A 1 246 ? -7.387 10.909 15.244 1.00 95.56 246 ARG A CA 1
ATOM 1885 C C . ARG A 1 246 ? -8.839 10.475 15.484 1.00 95.56 246 ARG A C 1
ATOM 1887 O O . ARG A 1 246 ? -9.712 11.323 15.658 1.00 95.56 246 ARG A O 1
ATOM 1894 N N . ILE A 1 247 ? -9.119 9.168 15.453 1.00 94.81 247 ILE A N 1
ATOM 1895 C CA . ILE A 1 247 ? -10.446 8.635 15.797 1.00 94.81 247 ILE A CA 1
ATOM 1896 C C . ILE A 1 247 ? -10.711 8.853 17.290 1.00 94.81 247 ILE A C 1
ATOM 1898 O O . ILE A 1 247 ? -11.775 9.356 17.641 1.00 94.81 247 ILE A O 1
ATOM 1902 N N . GLU A 1 248 ? -9.743 8.526 18.147 1.00 95.31 248 GLU A N 1
ATOM 1903 C CA . GLU A 1 248 ? -9.823 8.734 19.598 1.00 95.31 248 GLU A CA 1
ATOM 1904 C C . GLU A 1 248 ? -10.058 10.211 19.955 1.00 95.31 248 GLU A C 1
ATOM 1906 O O . GLU A 1 248 ? -11.028 10.531 20.644 1.00 95.31 248 GLU A O 1
ATOM 1911 N N . GLU A 1 249 ? -9.232 11.114 19.419 1.00 95.75 249 GLU A N 1
ATOM 1912 C CA . GLU A 1 249 ? -9.347 12.565 19.599 1.00 95.75 249 GLU A CA 1
ATOM 1913 C C . GLU A 1 249 ? -10.734 13.068 19.197 1.00 95.75 249 GLU A C 1
ATOM 1915 O O . GLU A 1 249 ? -11.365 13.828 19.933 1.00 95.75 249 GLU A O 1
ATOM 1920 N N . ARG A 1 250 ? -11.252 12.600 18.054 1.00 96.69 250 ARG A N 1
ATOM 1921 C CA . ARG A 1 250 ? -12.568 13.018 17.569 1.00 96.69 250 ARG A CA 1
ATOM 1922 C C . ARG A 1 250 ? -13.704 12.508 18.453 1.00 96.69 250 ARG A C 1
ATOM 1924 O O . ARG A 1 250 ? -14.690 13.219 18.629 1.00 96.69 250 ARG A O 1
ATOM 1931 N N . ILE A 1 251 ? -13.600 11.297 19.001 1.00 95.88 251 ILE A N 1
ATOM 1932 C CA . ILE A 1 251 ? -14.591 10.786 19.958 1.00 95.88 251 ILE A CA 1
ATOM 1933 C C . ILE A 1 251 ? -14.550 11.633 21.236 1.00 95.88 251 ILE A C 1
ATOM 1935 O O . ILE A 1 251 ? -15.604 12.056 21.705 1.00 95.88 251 ILE A O 1
ATOM 1939 N N . ALA A 1 252 ? -13.358 11.931 21.763 1.00 96.06 252 ALA A N 1
ATOM 1940 C CA . ALA A 1 252 ? -13.194 12.753 22.961 1.00 96.06 252 ALA A CA 1
ATOM 1941 C C . ALA A 1 252 ? -13.763 14.169 22.780 1.00 96.06 252 ALA A C 1
ATOM 1943 O O . ALA A 1 252 ? -14.485 14.660 23.645 1.00 96.06 252 ALA A O 1
ATOM 1944 N N . GLU A 1 253 ? -13.505 14.797 21.632 1.00 97.25 253 GLU A N 1
ATOM 1945 C CA . GLU A 1 253 ? -14.072 16.098 21.265 1.00 97.25 253 GLU A CA 1
ATOM 1946 C C . GLU A 1 253 ? -15.609 16.063 21.272 1.00 97.25 253 GLU A C 1
ATOM 1948 O O . GLU A 1 253 ? -16.242 16.883 21.929 1.00 97.25 253 GLU A O 1
ATOM 1953 N N . LEU A 1 254 ? -16.224 15.064 20.628 1.00 97.50 254 LEU A N 1
ATOM 1954 C CA . LEU A 1 254 ? -17.686 14.935 20.562 1.00 97.50 254 LEU A CA 1
ATOM 1955 C C . LEU A 1 254 ? -18.343 14.666 21.925 1.00 97.50 254 LEU A C 1
ATOM 1957 O O . LEU A 1 254 ? -19.504 15.034 22.123 1.00 97.50 254 LEU A O 1
ATOM 1961 N N . VAL A 1 255 ? -17.631 14.015 22.847 1.00 96.75 255 VAL A N 1
ATOM 1962 C CA . VAL A 1 255 ? -18.083 13.819 24.232 1.00 96.75 255 VAL A CA 1
ATOM 1963 C C . VAL A 1 255 ? -17.983 15.124 25.019 1.00 96.75 255 VAL A C 1
ATOM 1965 O O . VAL A 1 255 ? -18.941 15.499 25.686 1.00 96.75 255 VAL A O 1
ATOM 1968 N N . ASN A 1 256 ? -16.867 15.848 24.895 1.00 95.81 256 ASN A N 1
ATOM 1969 C CA . ASN A 1 256 ? -16.660 17.133 25.570 1.00 95.81 256 ASN A CA 1
ATOM 1970 C C . ASN A 1 256 ? -17.634 18.222 25.086 1.00 95.81 256 ASN A C 1
ATOM 1972 O O . ASN A 1 256 ? -18.019 19.089 25.863 1.00 95.81 256 ASN A O 1
ATOM 1976 N N . GLU A 1 257 ? -18.054 18.169 23.818 1.00 97.12 257 GLU A N 1
ATOM 1977 C CA . GLU A 1 257 ? -19.079 19.047 23.234 1.00 97.12 257 GLU A CA 1
ATOM 1978 C C . GLU A 1 257 ? -20.526 18.627 23.577 1.00 97.12 257 GLU A C 1
ATOM 1980 O O . GLU A 1 257 ? -21.473 19.193 23.029 1.00 97.12 257 GLU A O 1
ATOM 1985 N N . ASP A 1 258 ? -20.729 17.606 24.420 1.00 95.31 258 ASP A N 1
ATOM 1986 C CA . ASP A 1 258 ? -22.045 17.041 24.768 1.00 95.31 258 ASP A CA 1
ATOM 1987 C C . ASP A 1 258 ? -22.872 16.537 23.563 1.00 95.31 258 ASP A C 1
ATOM 1989 O O . ASP A 1 258 ? -24.085 16.294 23.655 1.00 95.31 258 ASP A O 1
ATOM 1993 N N . ARG A 1 259 ? -22.220 16.323 22.414 1.00 97.19 259 ARG A N 1
ATOM 1994 C CA . ARG A 1 259 ? -22.851 15.792 21.196 1.00 97.19 259 ARG A CA 1
ATOM 1995 C C . ARG A 1 259 ? -23.078 14.291 21.279 1.00 97.19 259 ARG A C 1
ATOM 1997 O O . ARG A 1 259 ? -24.038 13.790 20.694 1.00 97.19 259 ARG A O 1
ATOM 2004 N N . ILE A 1 260 ? -22.205 13.581 21.992 1.00 95.62 260 ILE A N 1
ATOM 2005 C CA . ILE A 1 260 ? -22.355 12.162 22.320 1.00 95.62 260 ILE A CA 1
ATOM 2006 C C . ILE A 1 260 ? -22.412 12.023 23.838 1.00 95.62 260 ILE A C 1
ATOM 2008 O O . ILE A 1 260 ? -21.435 12.270 24.538 1.00 95.62 260 ILE A O 1
ATOM 2012 N N . LYS A 1 261 ? -23.567 11.590 24.343 1.00 94.81 261 LYS A N 1
ATOM 2013 C CA . LYS A 1 261 ? -23.816 11.389 25.776 1.00 94.81 261 LYS A CA 1
ATOM 2014 C C . LYS A 1 261 ? -23.631 9.924 26.168 1.00 94.81 261 LYS A C 1
ATOM 2016 O O . LYS A 1 261 ? -23.737 9.031 25.333 1.00 94.81 261 LYS A O 1
ATOM 2021 N N . GLY A 1 262 ? -23.397 9.677 27.457 1.00 93.50 262 GLY A N 1
ATOM 2022 C CA . GLY A 1 262 ? -23.316 8.322 28.023 1.00 93.50 262 GLY A CA 1
ATOM 2023 C C . GLY A 1 262 ? -21.925 7.679 27.994 1.00 93.50 262 GLY A C 1
ATOM 2024 O O . GLY A 1 262 ? -21.774 6.550 28.454 1.00 93.50 262 GLY A O 1
ATOM 2025 N N . ILE A 1 263 ? -20.896 8.388 27.517 1.00 94.81 263 ILE A N 1
ATOM 2026 C CA . ILE A 1 263 ? -19.507 7.917 27.555 1.00 94.81 263 ILE A CA 1
ATOM 2027 C C . ILE A 1 263 ? -18.855 8.374 28.862 1.00 94.81 263 ILE A C 1
ATOM 2029 O O . ILE A 1 263 ? -18.614 9.555 29.077 1.00 94.81 263 ILE A O 1
ATOM 2033 N N . SER A 1 264 ? -18.568 7.416 29.746 1.00 93.25 264 SER A N 1
ATOM 2034 C CA . SER A 1 264 ? -17.933 7.686 31.049 1.00 93.25 264 SER A CA 1
ATOM 2035 C C . SER A 1 264 ? -16.403 7.811 31.006 1.00 93.25 264 SER A C 1
ATOM 2037 O O . SER A 1 264 ? -15.798 8.198 32.001 1.00 93.25 264 SER A O 1
ATOM 2039 N N . GLY A 1 265 ? -15.770 7.431 29.895 1.00 93.44 265 GLY A N 1
ATOM 2040 C CA . GLY A 1 265 ? -14.320 7.481 29.715 1.00 93.44 265 GLY A CA 1
ATOM 2041 C C . GLY A 1 265 ? -13.882 6.811 28.415 1.00 93.44 265 GLY A C 1
ATOM 2042 O O . GLY A 1 265 ? -14.599 5.964 27.884 1.00 93.44 265 GLY A O 1
ATOM 2043 N N . ILE A 1 266 ? -12.706 7.203 27.929 1.00 95.56 266 ILE A N 1
ATOM 2044 C CA . ILE A 1 266 ? -12.061 6.708 26.706 1.00 95.56 266 ILE A CA 1
ATOM 2045 C C . ILE A 1 266 ? -10.638 6.297 27.092 1.00 95.56 266 ILE A C 1
ATOM 2047 O O . ILE A 1 266 ? -10.002 6.993 27.889 1.00 95.56 266 ILE A O 1
ATOM 2051 N N . ARG A 1 267 ? -10.158 5.152 26.599 1.00 95.38 267 ARG A N 1
ATOM 2052 C CA . ARG A 1 267 ? -8.795 4.675 26.856 1.00 95.38 267 ARG A CA 1
ATOM 2053 C C . ARG A 1 267 ? -8.226 4.013 25.615 1.00 95.38 267 ARG A C 1
ATOM 2055 O O . ARG A 1 267 ? -8.855 3.130 25.058 1.00 95.38 267 ARG A O 1
ATOM 2062 N N . ASN A 1 268 ? -7.001 4.371 25.267 1.00 95.69 268 ASN A N 1
ATOM 2063 C CA . ASN A 1 268 ? -6.236 3.674 24.250 1.00 95.69 268 ASN A CA 1
ATOM 2064 C C . ASN A 1 268 ? -5.338 2.624 24.912 1.00 95.69 268 ASN A C 1
ATOM 2066 O O . ASN A 1 268 ? -4.351 2.955 25.566 1.00 95.69 268 ASN A O 1
ATOM 2070 N N . GLU A 1 269 ? -5.711 1.356 24.768 1.00 96.00 269 GLU A N 1
ATOM 2071 C CA . GLU A 1 269 ? -4.996 0.196 25.311 1.00 96.00 269 GLU A CA 1
ATOM 2072 C C . GLU A 1 269 ? -4.172 -0.517 24.214 1.00 96.00 269 GLU A C 1
ATOM 2074 O O . GLU A 1 269 ? -3.785 -1.671 24.377 1.00 96.00 269 GLU A O 1
ATOM 2079 N N . SER A 1 270 ? -3.921 0.149 23.081 1.00 95.44 270 SER A N 1
ATOM 2080 C CA . SER A 1 270 ? -3.224 -0.446 21.935 1.00 95.44 270 SER A CA 1
ATOM 2081 C C . SER A 1 270 ? -1.737 -0.688 22.209 1.00 95.44 270 SER A C 1
ATOM 2083 O O . SER A 1 270 ? -1.049 0.170 22.767 1.00 95.44 270 SER A O 1
ATOM 2085 N N . ASP A 1 271 ? -1.202 -1.796 21.703 1.00 94.00 271 ASP A N 1
ATOM 2086 C CA . ASP A 1 271 ? 0.212 -2.158 21.811 1.00 94.00 271 ASP A CA 1
ATOM 2087 C C . ASP A 1 271 ? 0.772 -2.756 20.499 1.00 94.00 271 ASP A C 1
ATOM 2089 O O . ASP A 1 271 ? 0.206 -2.583 19.421 1.00 94.00 271 ASP A O 1
ATOM 2093 N N . LEU A 1 272 ? 1.944 -3.402 20.555 1.00 87.19 272 LEU A N 1
ATOM 2094 C CA . LEU A 1 272 ? 2.574 -4.016 19.376 1.00 87.19 272 LEU A CA 1
ATOM 2095 C C . LEU A 1 272 ? 1.853 -5.279 18.875 1.00 87.19 272 LEU A C 1
ATOM 2097 O O . LEU A 1 272 ? 2.021 -5.641 17.712 1.00 87.19 272 LEU A O 1
ATOM 2101 N N . LYS A 1 273 ? 1.110 -5.972 19.741 1.00 89.50 273 LYS A N 1
ATOM 2102 C CA . LYS A 1 273 ? 0.337 -7.176 19.409 1.00 89.50 273 LYS A CA 1
ATOM 2103 C C . LYS A 1 273 ? -1.084 -6.815 18.982 1.00 89.50 273 LYS A C 1
ATOM 2105 O O . LYS A 1 273 ? -1.596 -7.402 18.035 1.00 89.50 273 LYS A O 1
ATOM 2110 N N . GLU A 1 274 ? -1.685 -5.841 19.656 1.00 91.31 274 GLU A N 1
ATOM 2111 C CA . GLU A 1 274 ? -3.004 -5.278 19.379 1.00 91.31 274 GLU A CA 1
ATOM 2112 C C . GLU A 1 274 ? -2.840 -3.813 18.935 1.00 91.31 274 GLU A C 1
ATOM 2114 O O . GLU A 1 274 ? -2.992 -2.893 19.741 1.00 91.31 274 GLU A O 1
ATOM 2119 N N . PRO A 1 275 ? -2.517 -3.554 17.651 1.00 92.00 275 PRO A N 1
ATOM 2120 C CA . PRO A 1 275 ? -2.222 -2.201 17.164 1.00 92.00 275 PRO A CA 1
ATOM 2121 C C . PRO A 1 275 ? -3.415 -1.237 17.276 1.00 92.00 275 PRO A C 1
ATOM 2123 O O . PRO A 1 275 ? -3.231 -0.012 17.258 1.00 92.00 275 PRO A O 1
ATOM 2126 N N . VAL A 1 276 ? -4.626 -1.787 17.397 1.00 96.12 276 VAL A N 1
ATOM 2127 C CA . VAL A 1 276 ? -5.875 -1.071 17.640 1.00 96.12 276 VAL A CA 1
ATOM 2128 C C . VAL A 1 276 ? -6.617 -1.755 18.785 1.00 96.12 276 VAL A C 1
ATOM 2130 O O . VAL A 1 276 ? -7.141 -2.855 18.628 1.00 96.12 276 VAL A O 1
ATOM 2133 N N . ARG A 1 277 ? -6.678 -1.062 19.918 1.00 96.38 277 ARG A N 1
ATOM 2134 C CA . ARG A 1 277 ? -7.520 -1.381 21.066 1.00 96.38 277 ARG A CA 1
ATOM 2135 C C . ARG A 1 277 ? -7.965 -0.070 21.716 1.00 96.38 277 ARG A C 1
ATOM 2137 O O . ARG A 1 277 ? -7.268 0.466 22.580 1.00 96.38 277 ARG A O 1
ATOM 2144 N N . LEU A 1 278 ? -9.079 0.474 21.227 1.00 95.19 278 LEU A N 1
ATOM 2145 C CA . LEU A 1 278 ? -9.733 1.677 21.773 1.00 95.19 278 LEU A CA 1
ATOM 2146 C C . LEU A 1 278 ? -10.968 1.307 22.596 1.00 95.19 278 LEU A C 1
ATOM 2148 O O . LEU A 1 278 ? -11.608 0.289 22.239 1.00 95.19 278 LEU A O 1
#

Radius of gyration: 21.23 Å; chains: 1; bounding box: 47×40×61 Å

Sequence (278 aa):
MSVIVSRALPDVRDGLKPSQRRILVAMNDLNLTPGAGRVKCAKISGDTSGNYHPHGESVIYPTLVRMAQEWNMRYTLIDKQGNFGSIAGLPPAAMRYTEARMSPFAAMLMDDIRLDTVDFVPTYDERRLEPTVLPSKFPNLLINGANGIAVGMATSIPPHNLGEICDAAVRVIDQPDVSIDELMEIVPGPDFPTGGVVCGRSGIRKSYYTGRGNIVVRARCHIEEMAKGRQRIIVSEIPYQQARDRIEERIAELVNEDRIKGISGIRNESDLKEPVRL

Secondary structure (DSSP, 8-state):
-HHIIIIIS--TTT---HHHHHHHHHHHHTT--TTSPPEEHHHHHHHHHHHT--S-HHHHHHHHHHHT-TTT-SS-SEEEES----TTSPPPPPTTT-EEEE-HHHHHHHTTTTTT-S-EEE-TTSSSEEESS---SS-HHHHH-EEEE-SS-EEEE----HHHHHHHHHHHHH-TT--HHHHHHH--S---TT--EE--SHHHHHHHHHS-----EE-EEEEEE-GGG-EEEEEEE--TT--HHHHHHHHHHHHHTTSS-S---------SS-S---